Protein AF-A0A9Q1LR77-F1 (afdb_monomer)

Mean predicted aligned error: 16.18 Å

Sequence (288 aa):
MVNTTPSFGILSLSIVTLVLMLLVVSSQNLRPYHFIYHGEGTNKDNQNHVPLKEEKKEDVLGMELYPTGSSLPDCSHACGPCFPCKRVMVSFACSTESCPIVYRSPPLKDAAEIEKSLKEFVDCNASSSVNVRANRVVCVTSGGTTVPLEKQCVRYIDNFSSGHRGAASTEYFLKVGYSVVFLYRRGTCQPFCSSLPDDPLLECFSVANDIEVDALHAETGKRAITENRAAVAEGILLKLPFTTIFEYLQTLGLVLFFFLAAAVSDFYIPWESMNLHKIQSASGPLDM

InterPro domains:
  IPR035929 CoaB-like superfamily [G3DSA:3.40.50.10300] (115-288)
  IPR035929 CoaB-like superfamily [SSF102645] (132-286)
  IPR039455 EPIDERMAL PATTERNING FACTOR-like protein [PTHR33109] (15-104)

Secondary structure (DSSP, 8-state):
------THHHHHHHHHHHHHHHHHHHHTT--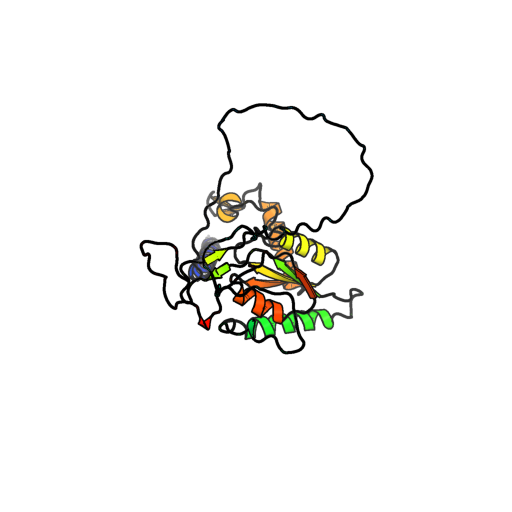--PPP--------------PPPP----------------PPP-GGG--S--TT--PEE------SS--TTTT-SPPPTTHHHHHHHHHHHHHHHHH-TTSS----EEEEEESB-EEESBSS-S-EEE----SHHHHHHHHHHHHTT-EEEEEEETTS--TT-TTS-SSHHHHSEEESSSEEE-TTTHHHHHHHHHHHHHHHHTTSEEEEEE-BHHHHHHHHTT-SSEEE-SB--SEE--GGGSBSS-PPP-SSSPP-

pLDDT: mean 71.05, std 25.51, range [24.64, 98.0]

Structure (mmCIF, N/CA/C/O backbone):
data_AF-A0A9Q1LR77-F1
#
_entry.id   AF-A0A9Q1LR77-F1
#
loop_
_atom_site.group_PDB
_atom_site.id
_atom_site.type_symbol
_atom_site.label_atom_id
_atom_site.label_alt_id
_atom_site.label_comp_id
_atom_site.label_asym_id
_atom_site.label_entity_id
_atom_site.label_seq_id
_atom_site.pdbx_PDB_ins_code
_atom_site.Cartn_x
_atom_site.Cartn_y
_atom_site.Cartn_z
_atom_site.occupancy
_atom_site.B_iso_or_equiv
_atom_site.auth_seq_id
_atom_site.auth_comp_id
_atom_site.auth_asym_id
_atom_site.auth_atom_id
_atom_site.pdbx_PDB_model_num
ATOM 1 N N . MET A 1 1 ? -12.222 43.874 40.407 1.00 36.19 1 MET A N 1
ATOM 2 C CA . MET A 1 1 ? -12.138 43.773 38.936 1.00 36.19 1 MET A CA 1
ATOM 3 C C . MET A 1 1 ? -10.866 43.014 38.601 1.00 36.19 1 MET A C 1
ATOM 5 O O . MET A 1 1 ? -9.792 43.589 38.683 1.00 36.19 1 MET A O 1
ATOM 9 N N . VAL A 1 2 ? -10.976 41.713 38.338 1.00 34.69 2 VAL A N 1
ATOM 10 C CA . VAL A 1 2 ? -9.871 40.880 37.846 1.00 34.69 2 VAL A CA 1
ATOM 11 C C . VAL A 1 2 ? -10.331 40.372 36.486 1.00 34.69 2 VAL A C 1
ATOM 13 O O . VAL A 1 2 ? -11.275 39.593 36.415 1.00 34.69 2 VAL A O 1
ATOM 16 N N . ASN A 1 3 ? -9.733 40.900 35.419 1.00 32.28 3 ASN A N 1
ATOM 17 C CA . ASN A 1 3 ? -9.977 40.452 34.052 1.00 32.28 3 ASN A CA 1
ATOM 18 C C . ASN A 1 3 ? -9.114 39.217 33.791 1.00 32.28 3 ASN A C 1
ATOM 20 O O . ASN A 1 3 ? -7.898 39.325 33.655 1.00 32.28 3 ASN A O 1
ATOM 24 N N . THR A 1 4 ? -9.747 38.054 33.706 1.00 42.94 4 THR A N 1
ATOM 25 C CA . THR A 1 4 ? -9.164 36.838 33.133 1.00 42.94 4 THR A CA 1
ATOM 26 C C . THR A 1 4 ? -9.454 36.817 31.635 1.00 42.94 4 THR A C 1
ATOM 28 O O . THR A 1 4 ? -10.603 36.651 31.227 1.00 42.94 4 THR A O 1
ATOM 31 N N . THR A 1 5 ? -8.426 37.007 30.814 1.00 43.75 5 THR A N 1
ATOM 32 C CA . THR A 1 5 ? -8.454 36.725 29.372 1.00 43.75 5 THR A CA 1
ATOM 33 C C . THR A 1 5 ? -8.249 35.220 29.138 1.00 43.75 5 THR A C 1
ATOM 35 O O . THR A 1 5 ? -7.503 34.591 29.892 1.00 43.75 5 THR A O 1
ATOM 38 N N . PRO A 1 6 ? -8.902 34.592 28.142 1.00 44.41 6 PRO A N 1
ATOM 39 C CA . PRO A 1 6 ? -8.899 33.139 28.033 1.00 44.41 6 PRO A CA 1
ATOM 40 C C . PRO A 1 6 ? -7.780 32.645 27.094 1.00 44.41 6 PRO A C 1
ATOM 42 O O . PRO A 1 6 ? -7.534 33.210 26.029 1.00 44.41 6 PRO A O 1
ATOM 45 N N . SER A 1 7 ? -7.094 31.566 27.485 1.00 46.62 7 SER A N 1
ATOM 46 C CA . SER A 1 7 ? -5.897 31.004 26.832 1.00 46.62 7 SER A CA 1
ATOM 47 C C . SER A 1 7 ? -6.166 30.221 25.531 1.00 46.62 7 SER A C 1
ATOM 49 O O . SER A 1 7 ? -5.421 29.296 25.201 1.00 46.62 7 SER A O 1
ATOM 51 N N . PHE A 1 8 ? -7.223 30.550 24.784 1.00 47.81 8 PHE A N 1
ATOM 52 C CA . PHE A 1 8 ? -7.652 29.768 23.613 1.00 47.81 8 PHE A CA 1
ATOM 53 C C . PHE A 1 8 ? -6.702 29.877 22.408 1.00 47.81 8 PHE A C 1
ATOM 55 O O . PHE A 1 8 ? -6.606 28.935 21.628 1.00 47.81 8 PHE A O 1
ATOM 62 N N . GLY A 1 9 ? -5.943 30.970 22.277 1.00 41.31 9 GLY A N 1
ATOM 63 C CA . GLY A 1 9 ? -5.084 31.205 21.106 1.00 41.31 9 GLY A CA 1
ATOM 64 C C . GLY A 1 9 ? -3.807 30.356 21.030 1.00 41.31 9 GLY A C 1
ATOM 65 O O . GLY A 1 9 ? -3.218 30.234 19.962 1.00 41.31 9 GLY A O 1
ATOM 66 N N . ILE A 1 10 ? -3.360 29.754 22.138 1.00 49.22 10 ILE A N 1
ATOM 67 C CA . ILE A 1 10 ? -2.098 28.986 22.163 1.00 49.22 10 ILE A CA 1
ATOM 68 C C . ILE A 1 10 ? -2.328 27.537 21.703 1.00 49.22 10 ILE A C 1
ATOM 70 O O . ILE A 1 10 ? -1.459 26.930 21.072 1.00 49.22 10 ILE A O 1
ATOM 74 N N . LEU A 1 11 ? -3.518 26.985 21.966 1.00 45.00 11 LEU A N 1
ATOM 75 C CA . LEU A 1 11 ? -3.847 25.601 21.628 1.00 45.00 11 LEU A CA 1
ATOM 76 C C . LEU A 1 11 ? -4.142 25.428 20.127 1.00 45.00 11 LEU A C 1
ATOM 78 O O . LEU A 1 11 ? -3.679 24.458 19.531 1.00 45.00 11 LEU A O 1
ATOM 82 N N . SER A 1 12 ? -4.828 26.388 19.494 1.00 51.72 12 SER A N 1
ATOM 83 C CA . SER A 1 12 ? -5.113 26.354 18.048 1.00 51.72 12 SER A CA 1
ATOM 84 C C . SER A 1 12 ? -3.845 26.514 17.205 1.00 51.72 12 SER A C 1
ATOM 86 O O . SER A 1 12 ? -3.622 25.749 16.266 1.00 51.72 12 SER A O 1
ATOM 88 N N . LEU A 1 13 ? -2.945 27.422 17.602 1.00 50.50 13 LEU A N 1
ATOM 89 C CA . LEU A 1 13 ? -1.659 27.629 16.931 1.00 50.50 13 LEU A CA 1
ATOM 90 C C . LEU A 1 13 ? -0.765 26.377 17.002 1.00 50.50 13 LEU A C 1
ATOM 92 O O . LEU A 1 13 ? -0.044 26.064 16.053 1.00 50.50 13 LEU A O 1
ATOM 96 N N . SER A 1 14 ? -0.858 25.620 18.100 1.00 59.22 14 SER A N 1
ATOM 97 C CA . SER A 1 14 ? -0.124 24.361 18.293 1.00 59.22 14 SER A CA 1
ATOM 98 C C . SER A 1 14 ? -0.637 23.233 17.387 1.00 59.22 14 SER A C 1
ATOM 100 O O . SER A 1 14 ? 0.147 22.417 16.913 1.00 59.22 14 SER A O 1
ATOM 102 N N . ILE A 1 15 ? -1.941 23.196 17.095 1.00 62.97 15 ILE A N 1
ATOM 103 C CA . ILE A 1 15 ? -2.534 22.194 16.194 1.00 62.97 15 ILE A CA 1
ATOM 104 C C . ILE A 1 15 ? -2.208 22.523 14.735 1.00 62.97 15 ILE A C 1
ATOM 106 O O . ILE A 1 15 ? -1.791 21.637 13.994 1.00 62.97 15 ILE A O 1
ATOM 110 N N . VAL A 1 16 ? -2.319 23.792 14.330 1.00 68.06 16 VAL A N 1
ATOM 111 C CA . VAL A 1 16 ? -1.979 24.224 12.962 1.00 68.06 16 VAL A CA 1
ATOM 112 C C . VAL A 1 16 ? -0.499 23.984 12.666 1.00 68.06 16 VAL A C 1
ATOM 114 O O . VAL A 1 16 ? -0.161 23.482 11.598 1.00 68.06 16 VAL A O 1
ATOM 117 N N . THR A 1 17 ? 0.390 24.262 13.624 1.00 64.00 17 THR A N 1
ATOM 118 C CA . THR A 1 17 ? 1.823 23.961 13.475 1.00 64.00 17 THR A CA 1
ATOM 119 C C . THR A 1 17 ? 2.104 22.460 13.448 1.00 64.00 17 THR A C 1
ATOM 121 O O . THR A 1 17 ? 2.930 22.033 12.646 1.00 64.00 17 THR A O 1
ATOM 124 N N . LEU A 1 18 ? 1.393 21.637 14.228 1.00 68.44 18 LEU A N 1
ATOM 125 C CA . LEU A 1 18 ? 1.505 20.174 14.161 1.00 68.44 18 LEU A CA 1
ATOM 126 C C . LEU A 1 18 ? 1.038 19.625 12.801 1.00 68.44 18 LEU A C 1
ATOM 128 O O . LEU A 1 18 ? 1.708 18.772 12.223 1.00 68.44 18 LEU A O 1
ATOM 132 N N . VAL A 1 19 ? -0.073 20.138 12.263 1.00 71.12 19 VAL A N 1
ATOM 133 C CA . VAL A 1 19 ? -0.595 19.764 10.938 1.00 71.12 19 VAL A CA 1
ATOM 134 C C . VAL A 1 19 ? 0.364 20.211 9.834 1.00 71.12 19 VAL A C 1
ATOM 136 O O . VAL A 1 19 ? 0.698 19.404 8.970 1.00 71.12 19 VAL A O 1
ATOM 139 N N . LEU A 1 20 ? 0.895 21.438 9.890 1.00 63.31 20 LEU A N 1
ATOM 140 C CA . LEU A 1 20 ? 1.925 21.895 8.951 1.00 63.31 20 LEU A CA 1
ATOM 141 C C . LEU A 1 20 ? 3.200 21.052 9.044 1.00 63.31 20 LEU A C 1
ATOM 143 O O . LEU A 1 20 ? 3.760 20.699 8.013 1.00 63.31 20 LEU A O 1
ATOM 147 N N . MET A 1 21 ? 3.640 20.674 10.244 1.00 58.81 21 MET A N 1
ATOM 148 C CA . MET A 1 21 ? 4.804 19.800 10.415 1.00 58.81 21 MET A CA 1
ATOM 149 C C . MET A 1 21 ? 4.546 18.392 9.860 1.00 58.81 21 MET A C 1
ATOM 151 O O . MET A 1 21 ? 5.420 17.837 9.199 1.00 58.81 21 MET A O 1
ATOM 155 N N . LEU A 1 22 ? 3.345 17.832 10.037 1.00 57.53 22 LEU A N 1
ATOM 156 C CA . LEU A 1 22 ? 2.945 16.552 9.434 1.00 57.53 22 LEU A CA 1
ATOM 157 C C . LEU A 1 22 ? 2.890 16.626 7.898 1.00 57.53 22 LEU A C 1
ATOM 159 O O . LEU A 1 22 ? 3.324 15.692 7.217 1.00 57.53 22 LEU A O 1
ATOM 163 N N . LEU A 1 23 ? 2.422 17.746 7.343 1.00 56.31 23 LEU A N 1
ATOM 164 C CA . LEU A 1 23 ? 2.434 18.008 5.901 1.00 56.31 23 LEU A CA 1
ATOM 165 C C . LEU A 1 23 ? 3.865 18.186 5.373 1.00 56.31 23 LEU A C 1
ATOM 167 O O . LEU A 1 23 ? 4.193 17.651 4.316 1.00 56.31 23 LEU A O 1
ATOM 171 N N . VAL A 1 24 ? 4.750 18.849 6.125 1.00 49.22 24 VAL A N 1
ATOM 172 C CA . VAL A 1 24 ? 6.161 19.037 5.752 1.00 49.22 24 VAL A CA 1
ATOM 173 C C . VAL A 1 24 ? 6.937 17.714 5.808 1.00 49.22 24 VAL A C 1
ATOM 175 O O . VAL A 1 24 ? 7.676 17.408 4.871 1.00 49.22 24 VAL A O 1
ATOM 178 N N . VAL A 1 25 ? 6.714 16.872 6.821 1.00 49.91 25 VAL A N 1
ATOM 179 C CA . VAL A 1 25 ? 7.304 15.518 6.904 1.00 49.91 25 VAL A CA 1
ATOM 180 C C . VAL A 1 25 ? 6.774 14.608 5.784 1.00 49.91 25 VAL A C 1
ATOM 182 O O . VAL A 1 25 ? 7.525 13.806 5.227 1.00 49.91 25 VAL A O 1
ATOM 185 N N . SER A 1 26 ? 5.518 14.792 5.363 1.00 44.94 26 SER A N 1
ATOM 186 C CA . SER A 1 26 ? 4.955 14.116 4.182 1.00 44.94 26 SER A CA 1
ATOM 187 C C . SER A 1 26 ? 5.545 14.654 2.869 1.00 44.94 26 SER A C 1
ATOM 189 O O . SER A 1 26 ? 5.772 13.890 1.932 1.00 44.94 26 SER A O 1
ATOM 191 N N . SER A 1 27 ? 5.870 15.950 2.810 1.00 42.62 27 SER A N 1
ATOM 192 C CA . SER A 1 27 ? 6.461 16.597 1.630 1.00 42.62 27 SER A CA 1
ATOM 193 C C . SER A 1 27 ? 7.937 16.251 1.397 1.00 42.62 27 SER A C 1
ATOM 195 O O . SER A 1 27 ? 8.410 16.336 0.269 1.00 42.62 27 SER A O 1
ATOM 197 N N . GLN A 1 28 ? 8.660 15.744 2.402 1.00 37.84 28 GLN A N 1
ATOM 198 C CA . GLN A 1 28 ? 9.988 15.150 2.175 1.00 37.84 28 GLN A CA 1
ATOM 199 C C . GLN A 1 28 ? 9.924 13.798 1.433 1.00 37.84 28 GLN A C 1
ATOM 201 O O . GLN A 1 28 ? 10.959 13.256 1.053 1.00 37.84 28 GLN A O 1
ATOM 206 N N . ASN A 1 29 ? 8.718 13.288 1.153 1.00 32.84 29 ASN A N 1
ATOM 207 C CA . ASN A 1 29 ? 8.461 12.120 0.308 1.00 32.84 29 ASN A CA 1
ATOM 208 C C . ASN A 1 29 ? 7.710 12.479 -0.989 1.00 32.84 29 ASN A C 1
ATOM 210 O O . ASN A 1 29 ? 6.934 11.662 -1.485 1.00 32.84 29 ASN A O 1
ATOM 214 N N . LEU A 1 30 ? 7.930 13.685 -1.537 1.00 35.34 30 LEU A N 1
ATOM 215 C CA . LEU A 1 30 ? 7.400 14.121 -2.838 1.00 35.34 30 LEU A CA 1
ATOM 216 C C . LEU A 1 30 ? 7.561 13.018 -3.903 1.00 35.34 30 LEU A C 1
ATOM 218 O O . LEU A 1 30 ? 8.638 12.810 -4.463 1.00 35.34 30 LEU A O 1
ATOM 222 N N . ARG A 1 31 ? 6.456 12.326 -4.194 1.00 34.91 31 ARG A N 1
ATOM 223 C CA . ARG A 1 31 ? 6.239 11.584 -5.436 1.00 34.91 31 ARG A CA 1
ATOM 224 C C . ARG A 1 31 ? 5.324 12.414 -6.338 1.00 34.91 31 ARG A C 1
ATOM 226 O O . ARG A 1 31 ? 4.489 13.157 -5.823 1.00 34.91 31 ARG A O 1
ATOM 233 N N . PRO A 1 32 ? 5.474 12.308 -7.667 1.00 35.28 32 PRO A N 1
ATOM 234 C CA . PRO A 1 32 ? 4.671 13.078 -8.606 1.00 35.28 32 PRO A CA 1
ATOM 235 C C . PRO A 1 32 ? 3.192 12.706 -8.473 1.00 35.28 32 PRO A C 1
ATOM 237 O O . PRO A 1 32 ? 2.851 11.524 -8.442 1.00 35.28 32 PRO A O 1
ATOM 240 N N . TYR A 1 33 ? 2.344 13.732 -8.408 1.00 28.89 33 TYR A N 1
ATOM 241 C CA . TYR A 1 33 ? 0.891 13.652 -8.532 1.00 28.89 33 TYR A CA 1
ATOM 242 C C . TYR A 1 33 ? 0.491 12.763 -9.719 1.00 28.89 33 TYR A C 1
ATOM 244 O O . TYR A 1 33 ? 1.003 12.939 -10.827 1.00 28.89 33 TYR A O 1
ATOM 252 N N . HIS A 1 34 ? -0.428 11.821 -9.492 1.00 30.44 34 HIS A N 1
ATOM 253 C CA . HIS A 1 34 ? -1.034 11.032 -10.560 1.00 30.44 34 HIS A CA 1
ATOM 254 C C . HIS A 1 34 ? -2.299 11.730 -11.066 1.00 30.44 34 HIS A C 1
ATOM 256 O O . HIS A 1 34 ? -3.126 12.198 -10.291 1.00 30.44 34 HIS A O 1
ATOM 262 N N . PHE A 1 35 ? -2.404 11.796 -12.387 1.00 32.03 35 PHE A N 1
ATOM 263 C CA . PHE A 1 35 ? -3.496 12.364 -13.169 1.00 32.03 35 PHE A CA 1
ATOM 264 C C . PHE A 1 35 ? -4.784 11.539 -12.969 1.00 32.03 35 PHE A C 1
ATOM 266 O O . PHE A 1 35 ? -4.754 10.321 -13.165 1.00 32.03 35 PHE A O 1
ATOM 273 N N . ILE A 1 36 ? -5.898 12.185 -12.608 1.00 30.66 36 ILE A N 1
ATOM 274 C CA . ILE A 1 36 ? -7.240 11.580 -12.597 1.00 30.66 36 ILE A CA 1
ATOM 275 C C . ILE A 1 36 ? -7.806 11.664 -14.019 1.00 30.66 36 ILE A C 1
ATOM 277 O O . ILE A 1 36 ? -7.884 12.743 -14.605 1.00 30.66 36 ILE A O 1
ATOM 281 N N . TYR A 1 37 ? -8.187 10.521 -14.590 1.00 26.97 37 TYR A N 1
ATOM 282 C CA . TYR A 1 37 ? -8.955 10.470 -15.834 1.00 26.97 37 TYR A CA 1
ATOM 283 C C . TYR A 1 37 ? -10.444 10.576 -15.486 1.00 26.97 37 TYR A C 1
ATOM 285 O O . TYR A 1 37 ? -11.002 9.659 -14.886 1.00 26.97 37 TYR A O 1
ATOM 293 N N . HIS A 1 38 ? -11.097 11.667 -15.891 1.00 31.92 38 HIS A N 1
ATOM 294 C CA . HIS A 1 38 ? -12.555 11.715 -15.985 1.00 31.92 38 HIS A CA 1
ATOM 295 C C . HIS A 1 38 ? -12.986 10.939 -17.233 1.00 31.92 38 HIS A C 1
ATOM 297 O O . HIS A 1 38 ? -12.739 11.361 -18.362 1.00 31.92 38 HIS A O 1
ATOM 303 N N . GLY A 1 39 ? -13.615 9.783 -17.037 1.00 26.78 39 GLY A N 1
ATOM 304 C CA . GLY A 1 39 ? -14.274 9.042 -18.106 1.00 26.78 39 GLY A CA 1
ATOM 305 C C . GLY A 1 39 ? -15.700 9.538 -18.330 1.00 26.78 39 GLY A C 1
ATOM 306 O O . GLY A 1 39 ? -16.635 8.852 -17.939 1.00 26.78 39 GLY A O 1
ATOM 307 N N . GLU A 1 40 ? -15.880 10.688 -18.983 1.00 30.78 40 GLU A N 1
ATOM 308 C CA . GLU A 1 40 ? -17.150 11.021 -19.648 1.00 30.78 40 GLU A CA 1
ATOM 309 C C . GLU A 1 40 ? -16.980 10.850 -21.160 1.00 30.78 40 GLU A C 1
ATOM 311 O O . GLU A 1 40 ? -16.586 11.754 -21.896 1.00 30.78 40 GLU A O 1
ATOM 316 N N . GLY A 1 41 ? -17.251 9.635 -21.637 1.00 28.27 41 GLY A N 1
ATOM 317 C CA . GLY A 1 41 ? -17.304 9.333 -23.061 1.00 28.27 41 GLY A CA 1
ATOM 318 C C . GLY A 1 41 ? -18.610 9.832 -23.673 1.00 28.27 41 GLY A C 1
ATOM 319 O O . GLY A 1 41 ? -19.614 9.126 -23.638 1.00 28.27 41 GLY A O 1
ATOM 320 N N . THR A 1 42 ? -18.593 11.015 -24.289 1.00 27.62 42 THR A N 1
ATOM 321 C CA . THR A 1 42 ? -19.629 11.430 -25.247 1.00 27.62 42 THR A CA 1
ATOM 322 C C . THR A 1 42 ? -19.004 11.949 -26.544 1.00 27.62 42 THR A C 1
ATOM 324 O O . THR A 1 42 ? -18.655 13.115 -26.664 1.00 27.62 42 THR A O 1
ATOM 327 N N . ASN A 1 43 ? -18.879 11.086 -27.557 1.00 26.25 43 ASN A N 1
ATOM 328 C CA . ASN A 1 43 ? -19.522 11.305 -28.860 1.00 26.25 43 ASN A CA 1
ATOM 329 C C . ASN A 1 43 ? -19.251 10.160 -29.844 1.00 26.25 43 ASN A C 1
ATOM 331 O O . ASN A 1 43 ? -18.112 9.839 -30.157 1.00 26.25 43 ASN A O 1
ATOM 335 N N . LYS A 1 44 ? -20.373 9.611 -30.317 1.00 30.28 44 LYS A N 1
ATOM 336 C CA . LYS A 1 44 ? -20.700 9.163 -31.675 1.00 30.28 44 LYS A CA 1
ATOM 337 C C . LYS A 1 44 ? -19.535 8.845 -32.614 1.00 30.28 44 LYS A C 1
ATOM 339 O O . LYS A 1 44 ? -18.916 9.757 -33.142 1.00 30.28 44 LYS A O 1
ATOM 344 N N . ASP A 1 45 ? -19.468 7.576 -33.009 1.00 27.52 45 ASP A N 1
ATOM 345 C CA . ASP A 1 45 ? -19.425 7.261 -34.432 1.00 27.52 45 ASP A CA 1
ATOM 346 C C . ASP A 1 45 ? -20.252 6.014 -34.764 1.00 27.52 45 ASP A C 1
ATOM 348 O O . ASP A 1 45 ? -20.248 5.002 -34.063 1.00 27.52 45 ASP A O 1
ATOM 352 N N . ASN A 1 46 ? -21.032 6.162 -35.832 1.00 27.41 46 ASN A N 1
ATOM 353 C CA . ASN A 1 46 ? -21.894 5.161 -36.443 1.00 27.41 46 ASN A CA 1
ATOM 354 C C . ASN A 1 46 ? -21.079 3.962 -36.935 1.00 27.41 46 ASN A C 1
ATOM 356 O O . ASN A 1 46 ? -20.164 4.163 -37.732 1.00 27.41 46 ASN A O 1
ATOM 360 N N . GLN A 1 47 ? -21.535 2.739 -36.636 1.00 30.45 47 GLN A N 1
ATOM 361 C CA . GLN A 1 47 ? -21.764 1.716 -37.667 1.00 30.45 47 GLN A CA 1
ATOM 362 C C . GLN A 1 47 ? -22.482 0.467 -37.121 1.00 30.45 47 GLN A C 1
ATOM 364 O O . GLN A 1 47 ? -21.971 -0.266 -36.287 1.00 30.45 47 GLN A O 1
ATOM 369 N N . ASN A 1 48 ? -23.670 0.245 -37.690 1.00 27.03 48 ASN A N 1
ATOM 370 C CA . ASN A 1 48 ? -24.319 -1.029 -38.013 1.00 27.03 48 ASN A CA 1
ATOM 371 C C . ASN A 1 48 ? -24.625 -2.034 -36.887 1.00 27.03 48 ASN A C 1
ATOM 373 O O . ASN A 1 48 ? -23.863 -2.940 -36.566 1.00 27.03 48 ASN A O 1
ATOM 377 N N . HIS A 1 49 ? -25.872 -1.926 -36.424 1.00 25.66 49 HIS A N 1
ATOM 378 C CA . HIS A 1 49 ? -26.664 -2.971 -35.783 1.00 25.66 49 HIS A CA 1
ATOM 379 C C . HIS A 1 49 ? -26.660 -4.304 -36.553 1.00 25.66 49 HIS A C 1
ATOM 381 O O . HIS A 1 49 ? -27.058 -4.356 -37.716 1.00 25.66 49 HIS A O 1
ATOM 387 N N . VAL A 1 50 ? -26.398 -5.396 -35.831 1.00 29.20 50 VAL A N 1
ATOM 388 C CA . VAL A 1 50 ? -27.030 -6.707 -36.054 1.00 29.20 50 VAL A CA 1
ATOM 389 C C . VAL A 1 50 ? -27.477 -7.225 -34.677 1.00 29.20 50 VAL A C 1
ATOM 391 O O . VAL A 1 50 ? -26.622 -7.404 -33.812 1.00 29.20 50 VAL A O 1
ATOM 394 N N . PRO A 1 51 ? -28.783 -7.421 -34.407 1.00 24.64 51 PRO A N 1
ATOM 395 C CA . PRO A 1 51 ? -29.245 -7.880 -33.101 1.00 24.64 51 PRO A CA 1
ATOM 396 C C . PRO A 1 51 ? -29.197 -9.411 -33.019 1.00 24.64 51 PRO A C 1
ATOM 398 O O . PRO A 1 51 ? -29.865 -10.103 -33.790 1.00 24.64 51 PRO A O 1
ATOM 401 N N . LEU A 1 52 ? -28.437 -9.947 -32.062 1.00 28.16 52 LEU A N 1
ATOM 402 C CA . LEU A 1 52 ? -28.556 -11.340 -31.631 1.00 28.16 52 LEU A CA 1
ATOM 403 C C . LEU A 1 52 ? -29.437 -11.401 -30.378 1.00 28.16 52 LEU A C 1
ATOM 405 O O . LEU A 1 52 ? -29.296 -10.605 -29.456 1.00 28.16 52 LEU A O 1
ATOM 409 N N . LYS A 1 53 ? -30.408 -12.313 -30.442 1.00 26.61 53 LYS A N 1
ATOM 410 C CA . LYS A 1 53 ? -31.570 -12.466 -29.564 1.00 26.61 53 LYS A CA 1
ATOM 411 C C . LYS A 1 53 ? -31.190 -12.706 -28.100 1.00 26.61 53 LYS A C 1
ATOM 413 O O . LYS A 1 53 ? -30.328 -13.527 -27.810 1.00 26.61 53 LYS A O 1
ATOM 418 N N . GLU A 1 54 ? -31.927 -12.054 -27.204 1.00 25.14 54 GLU A N 1
ATOM 419 C CA . GLU A 1 54 ? -32.003 -12.391 -25.784 1.00 25.14 54 GLU A CA 1
ATOM 420 C C . GLU A 1 54 ? -32.707 -13.744 -25.600 1.00 25.14 54 GLU A C 1
ATOM 422 O O . GLU A 1 54 ? -33.853 -13.917 -26.022 1.00 25.14 54 GLU A O 1
ATOM 427 N N . GLU A 1 55 ? -32.056 -14.682 -24.915 1.00 26.55 55 GLU A N 1
ATOM 428 C CA . GLU A 1 55 ? -32.735 -15.795 -24.253 1.00 26.55 55 GLU A CA 1
ATOM 429 C C . GLU A 1 55 ? -32.572 -15.645 -22.738 1.00 26.55 55 GLU A C 1
ATOM 431 O O . GLU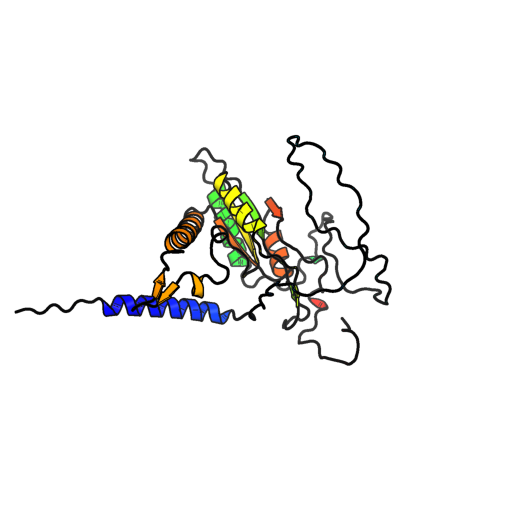 A 1 55 ? -31.466 -15.643 -22.199 1.00 26.55 55 GLU A O 1
ATOM 436 N N . LYS A 1 56 ? -33.711 -15.500 -22.054 1.00 25.19 56 LYS A N 1
ATOM 437 C CA . LYS A 1 56 ? -33.838 -15.556 -20.596 1.00 25.19 56 LYS A CA 1
ATOM 438 C C . LYS A 1 56 ? -33.491 -16.960 -20.102 1.00 25.19 56 LYS A C 1
ATOM 440 O O . LYS A 1 56 ? -34.091 -17.924 -20.579 1.00 25.19 56 LYS A O 1
ATOM 445 N N . LYS A 1 57 ? -32.662 -17.067 -19.062 1.00 26.59 57 LYS A N 1
ATOM 446 C CA . LYS A 1 57 ? -32.710 -18.208 -18.142 1.00 26.59 57 LYS A CA 1
ATOM 447 C C . LYS A 1 57 ? -32.474 -17.786 -16.699 1.00 26.59 57 LYS A C 1
ATOM 449 O O . LYS A 1 57 ? -31.722 -16.862 -16.420 1.00 26.59 57 LYS A O 1
ATOM 454 N N . GLU A 1 58 ? -33.246 -18.451 -15.854 1.00 27.03 58 GLU A N 1
ATOM 455 C CA . GLU A 1 58 ? -33.582 -18.151 -14.471 1.00 27.03 58 GLU A CA 1
ATOM 456 C C . GLU A 1 58 ? -32.420 -18.292 -13.485 1.00 27.03 58 GLU A C 1
ATOM 458 O O . GLU A 1 58 ? -31.479 -19.059 -13.677 1.00 27.03 58 GLU A O 1
ATOM 463 N 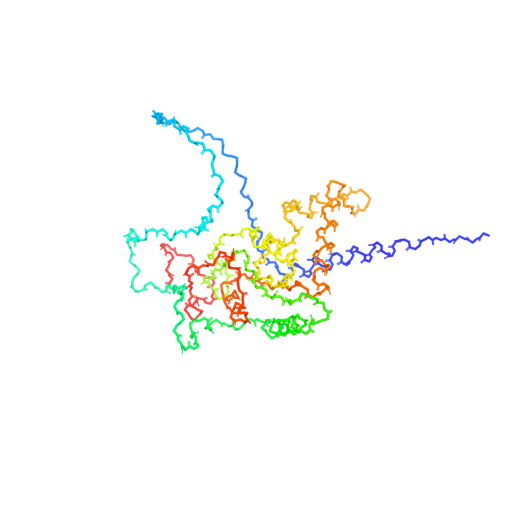N . ASP A 1 59 ? -32.579 -17.536 -12.405 1.00 28.39 59 ASP A N 1
ATOM 464 C CA . ASP A 1 59 ? -31.749 -17.410 -11.217 1.00 28.39 59 ASP A CA 1
ATOM 465 C C . ASP A 1 59 ? -31.718 -18.730 -10.416 1.00 28.39 59 ASP A C 1
ATOM 467 O O . ASP A 1 59 ? -32.758 -19.194 -9.941 1.00 28.39 59 ASP A O 1
ATOM 471 N N . VAL A 1 60 ? -30.538 -19.338 -10.238 1.00 28.23 60 VAL A N 1
ATOM 472 C CA . VAL A 1 60 ? -30.307 -20.375 -9.216 1.00 28.23 60 VAL A CA 1
ATOM 473 C C . VAL A 1 60 ? -28.962 -20.133 -8.532 1.00 28.23 60 VAL A C 1
ATOM 475 O O . VAL A 1 60 ? -27.899 -20.120 -9.144 1.00 28.23 60 VAL A O 1
ATOM 478 N N . LEU A 1 61 ? -29.078 -19.966 -7.219 1.00 37.97 61 LEU A N 1
ATOM 479 C CA . LEU A 1 61 ? -28.079 -19.762 -6.180 1.00 37.97 61 LEU A CA 1
ATOM 480 C C . LEU A 1 61 ? -26.788 -20.594 -6.358 1.00 37.97 61 LEU A C 1
ATOM 482 O O . LEU A 1 61 ? -26.757 -21.794 -6.089 1.00 37.97 61 LEU A O 1
ATOM 486 N N . GLY A 1 62 ? -25.696 -19.919 -6.709 1.00 27.61 62 GLY A N 1
ATOM 487 C CA . GLY A 1 62 ? -24.339 -20.458 -6.667 1.00 27.61 62 GLY A CA 1
ATOM 488 C C . GLY A 1 62 ? -23.328 -19.328 -6.824 1.00 27.61 62 GLY A C 1
ATOM 489 O O . GLY A 1 62 ? -23.095 -18.863 -7.933 1.00 27.61 62 GLY A O 1
ATOM 490 N N . MET A 1 63 ? -22.739 -18.850 -5.722 1.00 33.25 63 MET A N 1
ATOM 491 C CA . MET A 1 63 ? -21.564 -17.973 -5.790 1.00 33.25 63 MET A CA 1
ATOM 492 C C . MET A 1 63 ? -20.379 -18.801 -6.294 1.00 33.25 63 MET A C 1
ATOM 494 O O . MET A 1 63 ? -19.608 -19.358 -5.513 1.00 33.25 63 MET A O 1
ATOM 498 N N . GLU A 1 64 ? -20.271 -18.919 -7.612 1.00 27.11 64 GLU A N 1
ATOM 499 C CA . GLU A 1 64 ? -19.091 -19.446 -8.278 1.00 27.11 64 GLU A CA 1
ATOM 500 C C . GLU A 1 64 ? -17.966 -18.415 -8.114 1.00 27.11 64 GLU A C 1
ATOM 502 O O . GLU A 1 64 ? -18.055 -17.270 -8.562 1.00 27.11 64 GLU A O 1
ATOM 507 N N . LEU A 1 65 ? -16.921 -18.799 -7.382 1.00 31.31 65 LEU A N 1
ATOM 508 C CA . LEU A 1 65 ? -15.743 -17.975 -7.155 1.00 31.31 65 LEU A CA 1
ATOM 509 C C . LEU A 1 65 ? -14.935 -17.938 -8.461 1.00 31.31 65 LEU A C 1
ATOM 511 O O . LEU A 1 65 ? -14.033 -18.749 -8.658 1.00 31.31 65 LEU A O 1
ATOM 515 N N . TYR A 1 66 ? -15.280 -17.038 -9.383 1.00 29.83 66 TYR A N 1
ATOM 516 C CA . TYR A 1 66 ? -14.487 -16.854 -10.596 1.00 29.83 66 TYR A CA 1
ATOM 517 C C . TYR A 1 66 ? -13.077 -16.391 -10.206 1.00 29.83 66 TYR A C 1
ATOM 519 O O . TYR A 1 66 ? -12.943 -15.366 -9.527 1.00 29.83 66 TYR A O 1
ATOM 527 N N . PRO A 1 67 ? -12.006 -17.091 -10.622 1.00 35.75 67 PRO A N 1
ATOM 528 C CA . PRO A 1 67 ? -10.660 -16.562 -10.507 1.00 35.75 67 PRO A CA 1
ATOM 529 C C . PRO A 1 67 ? -10.538 -15.364 -11.455 1.00 35.75 67 PRO A C 1
ATOM 531 O O . PRO A 1 67 ? -10.180 -15.494 -12.621 1.00 35.75 67 PRO A O 1
ATOM 534 N N . THR A 1 68 ? -10.858 -14.169 -10.960 1.00 36.44 68 THR A 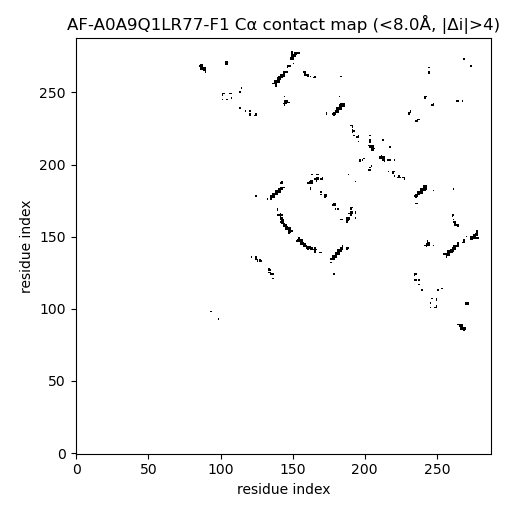N 1
ATOM 535 C CA . THR A 1 68 ? -10.589 -12.900 -11.643 1.00 36.44 68 THR A CA 1
ATOM 536 C C . THR A 1 68 ? -9.098 -12.597 -11.539 1.00 36.44 68 THR A C 1
ATOM 538 O O . THR A 1 68 ? -8.663 -11.778 -10.727 1.00 36.44 68 THR A O 1
ATOM 541 N N . GLY A 1 69 ? -8.311 -13.323 -12.324 1.00 44.59 69 GLY A N 1
ATOM 542 C CA . GLY A 1 69 ? -6.963 -12.945 -12.717 1.00 44.59 69 GLY A CA 1
ATOM 543 C C . GLY A 1 69 ? -6.997 -12.531 -14.181 1.00 44.59 69 GLY A C 1
ATOM 544 O O . GLY A 1 69 ? -7.604 -13.213 -15.007 1.00 44.59 69 GLY A O 1
ATOM 545 N N . SER A 1 70 ? -6.364 -11.411 -14.520 1.00 44.34 70 SER A N 1
ATOM 546 C CA . SER A 1 70 ? -6.042 -11.111 -15.912 1.00 44.34 70 SER A CA 1
ATOM 547 C C . SER A 1 70 ? -5.144 -12.231 -16.428 1.00 44.34 70 SER A C 1
ATOM 549 O O . SER A 1 70 ? -4.025 -12.404 -15.949 1.00 44.34 70 SER A O 1
ATOM 551 N N . SER A 1 71 ? -5.657 -13.031 -17.359 1.00 46.84 71 SER A N 1
ATOM 552 C CA . SER A 1 71 ? -4.829 -13.987 -18.089 1.00 46.84 71 SER A CA 1
ATOM 553 C C . SER A 1 71 ? -3.798 -13.197 -18.891 1.00 46.84 71 SER A C 1
ATOM 555 O O . SER A 1 71 ? -4.142 -12.161 -19.466 1.00 46.84 71 SER A O 1
ATOM 557 N N . LEU A 1 72 ? -2.545 -13.660 -18.907 1.00 44.88 72 LEU A N 1
ATOM 558 C CA . LEU A 1 72 ? -1.509 -13.074 -19.756 1.00 44.88 72 LEU A CA 1
ATOM 559 C C . LEU A 1 72 ? -2.041 -13.025 -21.200 1.00 44.88 72 LEU A C 1
ATOM 561 O O . LEU A 1 72 ? -2.526 -14.053 -21.683 1.00 44.88 72 LEU A O 1
ATOM 565 N N . PRO A 1 73 ? -2.010 -11.863 -21.880 1.00 44.66 73 PRO A N 1
ATOM 566 C CA . PRO A 1 73 ? -2.406 -11.798 -23.278 1.00 44.66 73 PRO A CA 1
ATOM 567 C C . PRO A 1 73 ? -1.523 -12.744 -24.093 1.00 44.66 73 PRO A C 1
ATOM 569 O O . PRO A 1 73 ? -0.345 -12.922 -23.785 1.00 44.66 73 PRO A O 1
ATOM 572 N N . ASP A 1 74 ? -2.098 -13.365 -25.120 1.00 43.41 74 ASP A N 1
ATOM 573 C CA . ASP A 1 74 ? -1.356 -14.259 -25.999 1.00 43.41 74 ASP A CA 1
ATOM 574 C C . ASP A 1 74 ? -0.260 -13.473 -26.741 1.00 43.41 74 ASP A C 1
ATOM 576 O O . ASP A 1 74 ? -0.510 -12.722 -27.686 1.00 43.41 74 ASP A O 1
ATOM 580 N N . CYS A 1 75 ? 0.977 -13.616 -26.263 1.00 48.12 75 CYS A N 1
ATOM 581 C CA . CYS A 1 75 ? 2.164 -12.963 -26.806 1.00 48.12 75 CYS A CA 1
ATOM 582 C C . CYS A 1 75 ? 2.680 -13.641 -28.087 1.00 48.12 75 CYS A C 1
ATOM 584 O O . CYS A 1 75 ? 3.743 -13.257 -28.578 1.00 48.12 75 CYS A O 1
ATOM 586 N N . SER A 1 76 ? 1.972 -14.633 -28.638 1.00 49.47 76 SER A N 1
ATOM 587 C CA . SER A 1 76 ? 2.349 -15.345 -29.869 1.00 49.47 76 SER A CA 1
ATOM 588 C C . SER A 1 76 ? 2.498 -14.432 -31.097 1.00 49.47 76 SER A C 1
ATOM 590 O O . SER A 1 76 ? 3.189 -14.792 -32.050 1.00 49.47 76 SER A O 1
ATOM 592 N N . HIS A 1 77 ? 1.929 -13.222 -31.052 1.00 44.09 77 HIS A N 1
ATOM 593 C CA . HIS A 1 77 ? 2.062 -12.188 -32.085 1.00 44.09 77 HIS A CA 1
ATOM 594 C C . HIS A 1 77 ? 3.059 -11.065 -31.750 1.00 44.09 77 HIS A C 1
ATOM 596 O O . HIS A 1 77 ? 3.226 -10.141 -32.549 1.00 44.09 77 HIS A O 1
ATOM 602 N N . ALA A 1 78 ? 3.757 -11.125 -30.610 1.00 44.53 78 ALA A N 1
ATOM 603 C CA . ALA A 1 78 ? 4.843 -10.198 -30.282 1.00 44.53 78 ALA A CA 1
ATOM 604 C C . ALA A 1 78 ? 6.126 -10.576 -31.053 1.00 44.53 78 ALA A C 1
ATOM 606 O O . ALA A 1 78 ? 7.147 -10.957 -30.484 1.00 44.53 78 ALA A O 1
ATOM 607 N N . CYS A 1 79 ? 6.055 -10.508 -32.382 1.00 42.34 79 CYS A N 1
ATOM 608 C CA . CYS A 1 79 ? 7.134 -10.859 -33.299 1.00 42.34 79 CYS A CA 1
ATOM 609 C C . CYS A 1 79 ? 7.949 -9.602 -33.665 1.00 42.34 79 CYS A C 1
ATOM 611 O O . CYS A 1 79 ? 7.555 -8.837 -34.543 1.00 42.34 79 CYS A O 1
ATOM 613 N N . GLY A 1 80 ? 9.093 -9.393 -33.005 1.00 43.50 80 GLY A N 1
ATOM 614 C CA . GLY A 1 80 ? 10.100 -8.360 -33.313 1.00 43.50 80 GLY A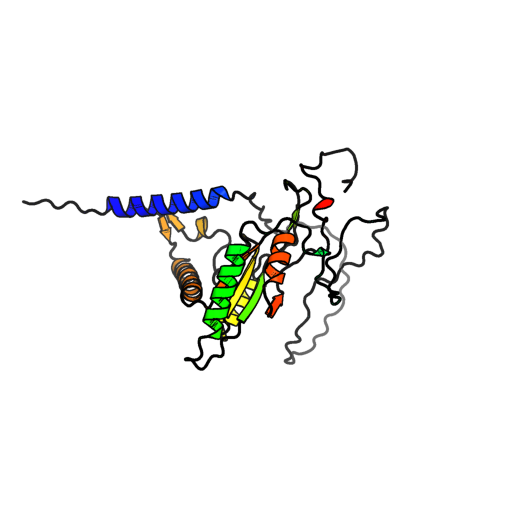 CA 1
ATOM 615 C C . GLY A 1 80 ? 11.262 -8.414 -32.305 1.00 43.50 80 GLY A C 1
ATOM 616 O O . GLY A 1 80 ? 11.029 -8.808 -31.168 1.00 43.50 80 GLY A O 1
ATOM 617 N N . PRO A 1 81 ? 12.515 -8.119 -32.694 1.00 39.91 81 PRO A N 1
ATOM 618 C CA . PRO A 1 81 ? 13.728 -8.830 -32.279 1.00 39.91 81 PRO A CA 1
ATOM 619 C C . PRO A 1 81 ? 14.127 -8.567 -30.823 1.00 39.91 81 PRO A C 1
ATOM 621 O O . PRO A 1 81 ? 14.937 -7.693 -30.539 1.00 39.91 81 PRO A O 1
ATOM 624 N N . CYS A 1 82 ? 13.630 -9.374 -29.894 1.00 41.12 82 CYS A N 1
ATOM 625 C CA . CYS A 1 82 ? 14.155 -9.398 -28.535 1.00 41.12 82 CYS A CA 1
ATOM 626 C C . CYS A 1 82 ? 14.593 -10.819 -28.191 1.00 41.12 82 CYS A C 1
ATOM 628 O O . CYS A 1 82 ? 13.908 -11.535 -27.462 1.00 41.12 82 CYS A O 1
ATOM 630 N N . PHE A 1 83 ? 15.747 -11.233 -28.721 1.00 34.50 83 PHE A N 1
ATOM 631 C CA . PHE A 1 83 ? 16.465 -12.385 -28.189 1.00 34.50 83 PHE A CA 1
ATOM 632 C C . PHE A 1 83 ? 17.942 -12.049 -27.926 1.00 34.50 83 PHE A C 1
ATOM 634 O O . PHE A 1 83 ? 18.626 -11.621 -28.854 1.00 34.50 83 PHE A O 1
ATOM 641 N N . PRO A 1 84 ? 18.440 -12.266 -26.691 1.00 47.00 84 PRO A N 1
ATOM 642 C CA . PRO A 1 84 ? 17.673 -12.602 -25.492 1.00 47.00 84 PRO A CA 1
ATOM 643 C C . PRO A 1 84 ? 17.023 -11.341 -24.900 1.00 47.00 84 PRO A C 1
ATOM 645 O O . PRO A 1 84 ? 17.695 -10.364 -24.576 1.00 47.00 84 PRO A O 1
ATOM 648 N N . CYS A 1 85 ? 15.698 -11.366 -24.748 1.00 43.66 85 CYS A N 1
ATOM 649 C CA . CYS A 1 85 ? 14.949 -10.357 -24.007 1.00 43.66 85 CYS A CA 1
ATOM 650 C C . CYS A 1 85 ? 15.487 -10.335 -22.561 1.00 43.66 85 CYS A C 1
ATOM 652 O O . CYS A 1 85 ? 15.283 -11.293 -21.823 1.00 43.66 85 CYS A O 1
ATOM 654 N N . LYS A 1 86 ? 16.190 -9.273 -22.138 1.00 50.62 86 LYS A N 1
ATOM 655 C CA . LYS A 1 86 ? 16.787 -9.156 -20.783 1.00 50.62 86 LYS A CA 1
ATOM 656 C C . LYS A 1 86 ? 15.756 -9.047 -19.643 1.00 50.62 86 LYS A C 1
ATOM 658 O O . LYS A 1 86 ? 16.113 -8.748 -18.505 1.00 50.62 86 LYS A O 1
ATOM 663 N N . ARG A 1 87 ? 14.468 -9.230 -19.937 1.00 48.78 87 ARG A N 1
ATOM 664 C CA . ARG A 1 87 ? 13.377 -9.132 -18.967 1.00 48.78 87 ARG A CA 1
ATOM 665 C C . ARG A 1 87 ? 13.275 -10.451 -18.218 1.00 48.78 87 ARG A C 1
ATOM 667 O O . ARG A 1 87 ? 13.055 -11.492 -18.833 1.00 48.78 87 ARG A O 1
ATOM 674 N N . VAL A 1 88 ? 13.432 -10.403 -16.901 1.00 50.72 88 VAL A N 1
ATOM 675 C CA . VAL A 1 88 ? 13.258 -11.586 -16.055 1.00 50.72 88 VAL A CA 1
ATOM 676 C C . VAL A 1 88 ? 11.782 -11.688 -15.693 1.00 50.72 88 VAL A C 1
ATOM 678 O O . VAL A 1 88 ? 11.196 -10.715 -15.213 1.00 50.72 88 VAL A O 1
ATOM 681 N N . MET A 1 89 ? 11.181 -12.848 -15.966 1.00 51.38 89 MET A N 1
ATOM 682 C CA . MET A 1 89 ? 9.831 -13.151 -15.499 1.00 51.38 89 MET A CA 1
ATOM 683 C C . MET A 1 89 ? 9.851 -13.471 -14.009 1.00 51.38 89 MET A C 1
ATOM 685 O O . MET A 1 89 ? 10.726 -14.197 -13.534 1.00 51.38 89 MET A O 1
ATOM 689 N N . VAL A 1 90 ? 8.847 -12.990 -13.286 1.00 49.38 90 VAL A N 1
ATOM 690 C CA . VAL A 1 90 ? 8.598 -13.401 -11.902 1.00 49.38 90 VAL A CA 1
ATOM 691 C C . VAL A 1 90 ? 7.921 -14.773 -11.935 1.00 49.38 90 VAL A C 1
ATOM 693 O O . VAL A 1 90 ? 6.704 -14.884 -12.037 1.00 49.38 90 VAL A O 1
ATOM 696 N N . SER A 1 91 ? 8.710 -15.850 -11.942 1.00 44.47 91 SER A N 1
ATOM 697 C CA . SER A 1 91 ? 8.177 -17.217 -12.013 1.00 44.47 91 SER A CA 1
ATOM 698 C C . SER A 1 91 ? 7.845 -17.795 -10.633 1.00 44.47 91 SER A C 1
ATOM 700 O O . SER A 1 91 ? 8.641 -17.678 -9.707 1.00 44.47 91 SER A O 1
ATOM 702 N N . PHE A 1 92 ? 6.735 -18.535 -10.541 1.00 39.81 92 PHE A N 1
ATOM 703 C CA . PHE A 1 92 ? 6.272 -19.276 -9.353 1.00 39.81 92 PHE A CA 1
ATOM 704 C C . PHE A 1 92 ? 7.087 -20.545 -9.008 1.00 39.81 92 PHE A C 1
ATOM 706 O O . PHE A 1 92 ? 6.737 -21.272 -8.079 1.00 39.81 92 PHE A O 1
ATOM 713 N N . ALA A 1 93 ? 8.160 -20.855 -9.740 1.00 32.31 93 ALA A N 1
ATOM 714 C CA . ALA A 1 93 ? 8.947 -22.065 -9.516 1.00 32.31 93 ALA A CA 1
ATOM 715 C C . ALA A 1 93 ? 9.955 -21.869 -8.368 1.00 32.31 93 ALA A C 1
ATOM 717 O O . ALA A 1 93 ? 11.087 -21.439 -8.580 1.00 32.31 93 ALA A O 1
ATOM 718 N N . CYS A 1 94 ? 9.547 -22.204 -7.143 1.00 34.59 94 CYS A N 1
ATOM 719 C CA . CYS A 1 94 ? 10.459 -22.350 -6.011 1.00 34.59 94 CYS A CA 1
ATOM 720 C C . CYS A 1 94 ? 11.084 -23.757 -6.047 1.00 34.59 94 CYS A C 1
ATOM 722 O O . CYS A 1 94 ? 10.502 -24.720 -5.548 1.00 34.59 94 CYS A O 1
ATOM 724 N N . SER A 1 95 ? 12.250 -23.897 -6.683 1.00 31.61 95 SER A N 1
ATOM 725 C CA . SER A 1 95 ? 13.142 -25.040 -6.456 1.00 31.61 95 SER A CA 1
ATOM 726 C C . SER A 1 95 ? 13.910 -24.828 -5.150 1.00 31.61 95 SER A C 1
ATOM 728 O O . SER A 1 95 ? 14.274 -23.702 -4.836 1.00 31.61 95 SER A O 1
ATOM 730 N N . THR A 1 96 ? 14.150 -25.909 -4.409 1.00 36.31 96 THR A N 1
ATOM 731 C CA . THR A 1 96 ? 14.687 -26.028 -3.037 1.00 36.31 96 THR A CA 1
ATOM 732 C C . THR A 1 96 ? 16.124 -25.524 -2.807 1.00 36.31 96 THR A C 1
ATOM 734 O O . THR A 1 96 ? 16.915 -26.179 -2.136 1.00 36.31 96 THR A O 1
ATOM 737 N N . GLU A 1 97 ? 16.461 -24.342 -3.306 1.00 34.84 97 GLU A N 1
ATOM 738 C CA . GLU A 1 97 ? 17.615 -23.545 -2.896 1.00 34.84 97 GLU A CA 1
ATOM 739 C C . GLU A 1 97 ? 17.139 -22.096 -2.757 1.00 34.84 97 GLU A C 1
ATOM 741 O O . GLU A 1 97 ? 16.306 -21.638 -3.538 1.00 34.84 97 GLU A O 1
ATOM 746 N N . SER A 1 98 ? 17.623 -21.377 -1.741 1.00 39.47 98 SER A N 1
ATOM 747 C CA . SER A 1 98 ? 17.329 -19.957 -1.504 1.00 39.47 98 SER A CA 1
ATOM 748 C C . SER A 1 98 ? 17.418 -19.174 -2.815 1.00 39.47 98 SER A C 1
ATOM 750 O O . SER A 1 98 ? 18.517 -18.975 -3.326 1.00 39.47 98 SER A O 1
ATOM 752 N N . CYS A 1 99 ? 16.264 -18.803 -3.379 1.00 40.84 99 CYS A N 1
ATOM 753 C CA . CYS A 1 99 ? 16.145 -18.305 -4.746 1.00 40.84 99 CYS A CA 1
ATOM 754 C C . CYS A 1 99 ? 17.046 -17.066 -4.937 1.00 40.84 99 CYS A C 1
ATOM 756 O O . CYS A 1 99 ? 16.705 -15.991 -4.441 1.00 40.84 99 CYS A O 1
ATOM 758 N N . PRO A 1 100 ? 18.190 -17.158 -5.647 1.00 44.19 100 PRO A N 1
ATOM 759 C CA . PRO A 1 100 ? 19.173 -16.066 -5.691 1.00 44.19 100 PRO A CA 1
ATOM 760 C C . PRO A 1 100 ? 18.686 -14.852 -6.495 1.00 44.19 100 PRO A C 1
ATOM 762 O O . PRO A 1 100 ? 19.287 -13.781 -6.452 1.00 44.19 100 PRO A O 1
ATOM 765 N N . ILE A 1 101 ? 17.612 -15.033 -7.267 1.00 44.69 101 ILE A N 1
ATOM 766 C CA . ILE A 1 101 ? 17.094 -14.069 -8.242 1.00 44.69 101 ILE A CA 1
ATOM 767 C C . ILE A 1 101 ? 16.342 -12.913 -7.569 1.00 44.69 101 ILE A C 1
ATOM 769 O O . ILE A 1 101 ? 16.362 -11.793 -8.081 1.00 44.69 101 ILE A O 1
ATOM 773 N N . VAL A 1 102 ? 15.739 -13.151 -6.400 1.00 50.03 102 VAL A N 1
ATOM 774 C CA . VAL A 1 102 ? 14.913 -12.160 -5.688 1.00 50.03 102 VAL A CA 1
ATOM 775 C C . VAL A 1 102 ? 15.760 -11.113 -4.941 1.00 50.03 102 VAL A C 1
ATOM 777 O O . VAL A 1 102 ? 15.291 -10.009 -4.682 1.00 50.03 102 VAL A O 1
ATOM 780 N N . TYR A 1 103 ? 17.036 -11.404 -4.659 1.00 53.16 103 TYR A N 1
ATOM 781 C CA . TYR A 1 103 ? 17.850 -10.639 -3.696 1.00 53.16 103 TYR A CA 1
ATOM 782 C C . TYR A 1 103 ? 18.978 -9.801 -4.300 1.00 53.16 103 TYR A C 1
ATOM 784 O O . TYR A 1 103 ? 19.841 -9.308 -3.580 1.00 53.16 103 TYR A O 1
ATOM 792 N N . ARG A 1 104 ? 19.008 -9.633 -5.621 1.00 68.50 104 ARG A N 1
ATOM 793 C CA . ARG A 1 104 ? 20.080 -8.882 -6.291 1.00 68.50 104 ARG A CA 1
ATOM 794 C C . ARG A 1 104 ? 19.875 -7.360 -6.314 1.00 68.50 104 ARG A C 1
ATOM 796 O O . ARG A 1 104 ? 20.756 -6.600 -6.705 1.00 68.50 104 ARG A O 1
ATOM 803 N N . SER A 1 105 ? 18.728 -6.886 -5.832 1.00 78.25 105 SER A N 1
ATOM 804 C CA . SER A 1 105 ? 18.523 -5.472 -5.510 1.00 78.25 105 SER A CA 1
ATOM 805 C C . SER A 1 105 ? 19.105 -5.118 -4.136 1.00 78.25 105 SER A C 1
ATOM 807 O O . SER A 1 105 ? 19.138 -5.980 -3.260 1.00 78.25 105 SER A O 1
ATOM 809 N N . PRO A 1 106 ? 19.489 -3.851 -3.894 1.00 83.69 106 PRO A N 1
ATOM 810 C CA . PRO A 1 106 ? 19.882 -3.381 -2.577 1.00 83.69 106 PRO A CA 1
ATOM 811 C C . PRO A 1 106 ? 18.811 -3.702 -1.532 1.00 83.69 106 PRO A C 1
ATOM 813 O O . PRO A 1 106 ? 17.617 -3.653 -1.857 1.00 83.69 106 PRO A O 1
ATOM 816 N N . PRO A 1 107 ? 19.226 -4.006 -0.292 1.00 84.75 107 PRO A N 1
ATOM 817 C CA . PRO A 1 107 ? 18.288 -4.267 0.784 1.00 84.75 107 PRO A CA 1
ATOM 818 C C . PRO A 1 107 ? 17.397 -3.048 1.033 1.00 84.75 107 PRO A C 1
ATOM 820 O O . PRO A 1 107 ? 17.812 -1.901 0.819 1.00 84.75 107 PRO A O 1
ATOM 823 N N . LEU A 1 108 ? 16.180 -3.304 1.513 1.00 85.38 108 LEU A N 1
ATOM 824 C CA . LEU A 1 108 ? 15.294 -2.270 2.043 1.00 85.38 108 LEU A CA 1
ATOM 825 C C . LEU A 1 108 ? 16.053 -1.388 3.042 1.00 85.38 108 LEU A C 1
ATOM 827 O O . LEU A 1 108 ? 16.743 -1.887 3.932 1.00 85.38 108 LEU A O 1
ATOM 831 N N . LYS A 1 109 ? 15.916 -0.064 2.910 1.00 85.38 109 LYS A N 1
ATOM 832 C CA . LYS A 1 109 ? 16.570 0.894 3.823 1.00 85.38 109 LYS A CA 1
ATOM 833 C C . LYS A 1 109 ? 16.131 0.680 5.275 1.00 85.38 109 LYS A C 1
ATOM 835 O O . LYS A 1 109 ? 16.907 0.901 6.195 1.00 85.38 109 LYS A O 1
ATOM 840 N N . ASP A 1 110 ? 14.894 0.240 5.437 1.00 87.75 110 ASP A N 1
ATOM 841 C CA . ASP A 1 110 ? 14.153 -0.022 6.662 1.00 87.75 110 ASP A CA 1
ATOM 842 C C . ASP A 1 110 ? 13.998 -1.530 6.950 1.00 87.75 110 ASP A C 1
ATOM 844 O O . ASP A 1 110 ? 13.168 -1.914 7.770 1.00 87.75 110 ASP A O 1
ATOM 848 N N . ALA A 1 111 ? 14.816 -2.401 6.333 1.00 87.81 111 ALA A N 1
ATOM 849 C CA . ALA A 1 111 ? 14.729 -3.861 6.496 1.00 87.81 111 ALA A CA 1
ATOM 850 C C . ALA A 1 111 ? 14.697 -4.303 7.969 1.00 87.81 111 ALA A C 1
ATOM 852 O O . ALA A 1 111 ? 13.797 -5.025 8.384 1.00 87.81 111 ALA A O 1
ATOM 853 N N . ALA A 1 112 ? 15.651 -3.820 8.772 1.00 89.88 112 ALA A N 1
ATOM 854 C CA . ALA A 1 112 ? 15.769 -4.196 10.180 1.00 89.88 112 ALA A CA 1
ATOM 855 C C . ALA A 1 112 ? 14.570 -3.727 11.025 1.00 89.88 112 ALA A C 1
ATOM 857 O O . ALA A 1 112 ? 14.180 -4.402 11.976 1.00 89.88 112 ALA A O 1
ATOM 858 N N . GLU A 1 113 ? 13.979 -2.578 10.685 1.00 93.25 113 GLU A N 1
ATOM 859 C CA . GLU A 1 113 ? 12.780 -2.071 11.355 1.00 93.25 113 GLU A CA 1
ATOM 860 C C . GLU A 1 113 ? 11.558 -2.915 10.986 1.00 93.25 113 GLU A C 1
ATOM 862 O O . GLU A 1 113 ? 10.823 -3.339 11.875 1.00 93.25 113 GLU A O 1
ATOM 867 N N . ILE A 1 114 ? 11.397 -3.245 9.701 1.00 91.88 114 ILE A N 1
ATOM 868 C CA . ILE A 1 114 ? 10.322 -4.115 9.211 1.00 91.88 114 ILE A CA 1
ATOM 869 C C . ILE A 1 114 ? 10.406 -5.499 9.860 1.00 91.88 114 ILE A C 1
ATOM 871 O O . ILE A 1 114 ? 9.400 -5.992 10.369 1.00 91.88 114 ILE A O 1
ATOM 875 N N . GLU A 1 115 ? 11.590 -6.117 9.883 1.00 91.38 115 GLU A N 1
ATOM 876 C CA . GLU A 1 115 ? 11.811 -7.421 10.519 1.00 91.38 115 GLU A CA 1
ATOM 877 C C . GLU A 1 115 ? 11.481 -7.383 12.012 1.00 91.38 115 GLU A C 1
ATOM 879 O O . GLU A 1 115 ? 10.795 -8.273 12.522 1.00 91.38 115 GLU A O 1
ATOM 884 N N . LYS A 1 116 ? 11.916 -6.327 12.710 1.00 94.25 116 LYS A N 1
ATOM 885 C CA . LYS A 1 116 ? 11.605 -6.125 14.125 1.00 94.25 116 LYS A CA 1
ATOM 886 C C . LYS A 1 116 ? 10.098 -5.986 14.350 1.00 94.25 116 LYS A C 1
ATOM 888 O O . LYS A 1 116 ? 9.552 -6.720 15.170 1.00 94.25 116 LYS A O 1
ATOM 893 N N . SER A 1 117 ? 9.424 -5.094 13.624 1.00 94.25 117 SER A N 1
ATOM 894 C CA . SER A 1 117 ? 7.978 -4.881 13.760 1.00 94.25 117 SER A CA 1
ATOM 895 C C . SER A 1 117 ? 7.178 -6.131 13.413 1.00 94.25 117 SER A C 1
ATOM 897 O O . SER A 1 117 ? 6.189 -6.430 14.079 1.00 94.25 117 SER A O 1
ATOM 899 N N . LEU A 1 118 ? 7.608 -6.891 12.403 1.00 93.06 118 LEU A N 1
ATOM 900 C CA . LEU A 1 118 ? 6.963 -8.144 12.035 1.00 93.06 118 LEU A CA 1
ATOM 901 C C . LEU A 1 118 ? 7.133 -9.199 13.130 1.00 93.06 118 LEU A C 1
ATOM 903 O O . LEU A 1 118 ? 6.159 -9.852 13.502 1.00 93.06 118 LEU A O 1
ATOM 907 N N . LYS A 1 119 ? 8.344 -9.335 13.678 1.00 91.50 119 LYS A N 1
ATOM 908 C CA . LYS A 1 119 ? 8.620 -10.250 14.786 1.00 91.50 119 LYS A CA 1
ATOM 909 C C . LYS A 1 119 ? 7.791 -9.892 16.019 1.00 91.50 119 LYS A C 1
ATOM 911 O O . LYS A 1 119 ? 7.122 -10.762 16.563 1.00 91.50 119 LYS A O 1
ATOM 916 N N . GLU A 1 120 ? 7.778 -8.623 16.419 1.00 92.81 120 GLU A N 1
ATOM 917 C CA . GLU A 1 120 ? 6.966 -8.138 17.543 1.00 92.81 120 GLU A CA 1
ATOM 918 C C . GLU A 1 120 ? 5.471 -8.401 17.310 1.00 92.81 120 GLU A C 1
ATOM 920 O O . GLU A 1 120 ? 4.780 -8.891 18.203 1.00 92.81 120 GLU A O 1
ATOM 925 N N . PHE A 1 121 ? 4.973 -8.152 16.097 1.00 92.56 121 PHE A N 1
ATOM 926 C CA . PHE A 1 121 ? 3.578 -8.406 15.744 1.00 92.56 121 PHE A CA 1
ATOM 927 C C . PHE A 1 121 ? 3.213 -9.893 15.820 1.00 92.56 121 PHE A C 1
ATOM 929 O O . PHE A 1 121 ? 2.166 -10.244 16.368 1.00 92.56 121 PHE A O 1
ATOM 936 N N . VAL A 1 122 ? 4.066 -10.776 15.295 1.00 89.25 122 VAL A N 1
ATOM 937 C CA . VAL A 1 122 ? 3.851 -12.229 15.347 1.00 89.25 122 VAL A CA 1
ATOM 938 C C . VAL A 1 122 ? 3.939 -12.739 16.786 1.00 89.25 122 VAL A C 1
ATOM 940 O O . VAL A 1 122 ? 3.055 -13.483 17.206 1.00 89.25 122 VAL A O 1
ATOM 943 N N . ASP A 1 123 ? 4.929 -12.299 17.565 1.00 88.62 123 ASP A N 1
ATOM 944 C CA . ASP A 1 123 ? 5.136 -12.725 18.956 1.00 88.62 123 ASP A CA 1
ATOM 945 C C . ASP A 1 123 ? 3.949 -12.322 19.859 1.00 88.62 123 ASP A C 1
ATOM 947 O O . ASP A 1 123 ? 3.444 -13.141 20.640 1.00 88.62 123 ASP A O 1
ATOM 951 N N . CYS A 1 124 ? 3.445 -11.088 19.715 1.00 86.12 124 CYS A N 1
ATOM 952 C CA . CYS A 1 124 ? 2.268 -10.589 20.441 1.00 86.12 124 CYS A CA 1
ATOM 953 C C . CYS A 1 124 ? 0.998 -11.392 20.117 1.00 86.12 124 CYS A C 1
ATOM 955 O O . CYS A 1 124 ? 0.189 -11.696 21.002 1.00 86.12 124 CYS A O 1
ATOM 957 N N . ASN A 1 125 ? 0.835 -11.774 18.850 1.00 85.94 125 ASN A N 1
ATOM 958 C CA . ASN A 1 125 ? -0.325 -12.534 18.399 1.00 85.94 125 ASN A CA 1
ATOM 959 C C . ASN A 1 125 ? -0.199 -14.041 18.682 1.00 85.94 125 ASN A C 1
ATOM 961 O O . ASN A 1 125 ? -1.212 -14.693 18.905 1.00 85.94 125 ASN A O 1
ATOM 965 N N . ALA A 1 126 ? 1.011 -14.591 18.790 1.00 78.81 126 ALA A N 1
ATOM 966 C CA . ALA A 1 126 ? 1.232 -15.978 19.203 1.00 78.81 126 ALA A CA 1
ATOM 967 C C . ALA A 1 126 ? 1.008 -16.197 20.713 1.00 78.81 126 ALA A C 1
ATOM 969 O O . ALA A 1 126 ? 0.509 -17.244 21.122 1.00 78.81 126 ALA A O 1
ATOM 970 N N . SER A 1 127 ? 1.357 -15.207 21.544 1.00 64.69 127 SER A N 1
ATOM 971 C CA . SER A 1 127 ? 1.340 -15.318 23.015 1.00 64.69 127 SER A CA 1
ATOM 972 C C . SER A 1 127 ? -0.033 -15.064 23.655 1.00 64.69 127 SER A C 1
ATOM 974 O O . SER A 1 127 ? -0.235 -15.339 24.839 1.00 64.69 127 SER A O 1
ATOM 976 N N . SER A 1 128 ? -1.000 -14.558 22.888 1.00 58.66 128 SER A N 1
ATOM 977 C CA . SER A 1 128 ? -2.346 -14.207 23.359 1.00 58.66 128 SER A CA 1
ATOM 978 C C . SER A 1 128 ? -3.252 -15.442 23.516 1.00 58.66 128 SER A C 1
ATOM 980 O O . SER A 1 128 ? -4.284 -15.569 22.872 1.00 58.66 128 SER A O 1
ATOM 982 N N . SER A 1 129 ? -2.871 -16.367 24.403 1.00 49.69 129 SER A N 1
ATOM 983 C CA . SER A 1 129 ? -3.613 -17.598 24.745 1.00 49.69 129 SER A CA 1
ATOM 984 C C . SER A 1 129 ? -4.755 -17.381 25.759 1.00 49.69 129 SER A C 1
ATOM 986 O O . SER A 1 129 ? -5.445 -18.335 26.118 1.00 49.69 129 SER A O 1
ATOM 988 N N . VAL A 1 130 ? -4.947 -16.159 26.268 1.00 49.75 130 VAL A N 1
ATOM 989 C CA . VAL A 1 130 ? -5.902 -15.869 27.362 1.00 49.75 130 VAL A CA 1
ATOM 990 C C . VAL A 1 130 ? -7.320 -15.564 26.849 1.00 49.75 130 VAL A C 1
ATOM 992 O O . VAL A 1 130 ? -8.279 -15.644 27.609 1.00 49.75 130 VAL A O 1
ATOM 995 N N . ASN A 1 131 ? -7.493 -15.316 25.548 1.00 47.03 131 ASN A N 1
ATOM 996 C CA . ASN A 1 131 ? -8.804 -15.255 24.906 1.00 47.03 131 ASN A CA 1
ATOM 997 C C . ASN A 1 131 ? -8.916 -16.385 23.878 1.00 47.03 131 ASN A C 1
ATOM 999 O O . ASN A 1 131 ? -7.973 -16.665 23.153 1.00 47.03 131 ASN A O 1
ATOM 1003 N N . VAL A 1 132 ? -10.089 -17.012 23.785 1.00 47.78 132 VAL A N 1
ATOM 1004 C CA . VAL A 1 132 ? -10.444 -18.197 22.965 1.00 47.78 132 VAL A CA 1
ATOM 1005 C C . VAL A 1 132 ? -10.214 -18.027 21.440 1.00 47.78 132 VAL A C 1
ATOM 1007 O O . VAL A 1 132 ? -10.544 -18.903 20.643 1.00 47.78 132 VAL A O 1
ATOM 1010 N N . ARG A 1 133 ? -9.614 -16.921 20.991 1.00 53.22 133 ARG A N 1
ATOM 1011 C CA . ARG A 1 133 ? -9.173 -16.724 19.610 1.00 53.22 133 ARG A CA 1
ATOM 1012 C C . ARG A 1 133 ? -7.714 -17.148 19.508 1.00 53.22 133 ARG A C 1
ATOM 1014 O O . ARG A 1 133 ? -6.821 -16.417 19.909 1.00 53.22 133 ARG A O 1
ATOM 1021 N N . ALA A 1 134 ? -7.460 -18.324 18.943 1.00 51.22 134 ALA A N 1
ATOM 1022 C CA . ALA A 1 134 ? -6.154 -18.585 18.352 1.00 51.22 134 ALA A CA 1
ATOM 1023 C C . ALA A 1 134 ? -5.933 -17.507 17.275 1.00 51.22 134 ALA A C 1
ATOM 1025 O O . ALA A 1 134 ? -6.573 -17.569 16.224 1.00 51.22 134 ALA A O 1
ATOM 1026 N N . ASN A 1 135 ? -5.132 -16.479 17.570 1.00 62.25 135 ASN A N 1
ATOM 1027 C CA . ASN A 1 135 ? -4.931 -15.325 16.694 1.00 62.25 135 ASN A CA 1
ATOM 1028 C C . ASN A 1 135 ? -4.196 -15.778 15.432 1.00 62.25 135 ASN A C 1
ATOM 1030 O O . ASN A 1 135 ? -2.974 -15.924 15.390 1.00 62.25 135 ASN A O 1
ATOM 1034 N N . ARG A 1 136 ? -4.973 -16.048 14.388 1.00 84.88 136 ARG A N 1
ATOM 1035 C CA . ARG A 1 136 ? -4.453 -16.389 13.071 1.00 84.88 136 ARG A CA 1
ATOM 1036 C C . ARG A 1 136 ? -3.920 -15.110 12.441 1.00 84.88 136 ARG A C 1
ATOM 1038 O O . ARG A 1 136 ? -4.652 -14.130 12.325 1.00 84.88 136 ARG A O 1
ATOM 1045 N N . VAL A 1 137 ? -2.656 -15.132 12.036 1.00 90.38 137 VAL A N 1
ATOM 1046 C CA . VAL A 1 137 ? -2.025 -14.025 11.317 1.00 90.38 137 VAL A CA 1
ATOM 1047 C C . VAL A 1 137 ? -2.172 -14.251 9.814 1.00 90.38 137 VAL A C 1
ATOM 1049 O O . VAL A 1 137 ? -1.909 -15.349 9.326 1.00 90.38 137 VAL A O 1
ATOM 1052 N N . VAL A 1 138 ? -2.575 -13.220 9.073 1.00 92.44 138 VAL A N 1
ATOM 1053 C CA . VAL A 1 138 ? -2.618 -13.232 7.602 1.00 92.44 138 VAL A CA 1
ATOM 1054 C C . VAL A 1 138 ? -1.926 -11.994 7.038 1.00 92.44 138 VAL A C 1
ATOM 1056 O O . VAL A 1 138 ? -2.135 -10.888 7.527 1.00 92.44 138 VAL A O 1
ATOM 1059 N N . CYS A 1 139 ? -1.110 -12.164 6.000 1.00 95.50 139 CYS A N 1
ATOM 1060 C CA . CYS A 1 139 ? -0.567 -11.060 5.219 1.00 95.50 139 CYS A CA 1
ATOM 1061 C C . CYS A 1 139 ? -1.463 -10.789 4.008 1.00 95.50 139 CYS A C 1
ATOM 1063 O O . CYS A 1 139 ? -1.570 -11.622 3.108 1.00 95.50 139 CYS A O 1
ATOM 1065 N N . VAL A 1 140 ? -2.110 -9.629 3.974 1.00 97.25 140 VAL A N 1
ATOM 1066 C CA . VAL A 1 140 ? -2.906 -9.163 2.836 1.00 97.25 140 VAL A CA 1
ATOM 1067 C C . VAL A 1 140 ? -2.049 -8.220 2.006 1.00 97.25 140 VAL A C 1
ATOM 1069 O O . VAL A 1 140 ? -1.645 -7.164 2.492 1.00 97.25 140 VAL A O 1
ATOM 1072 N N . THR A 1 141 ? -1.801 -8.567 0.743 1.00 97.62 141 THR A N 1
ATOM 1073 C CA . THR A 1 141 ? -1.078 -7.678 -0.176 1.00 97.62 141 THR A CA 1
ATOM 1074 C C . THR A 1 141 ? -2.053 -6.820 -0.978 1.00 97.62 141 THR A C 1
ATOM 1076 O O . THR A 1 141 ? -3.011 -7.368 -1.522 1.00 97.62 141 THR A O 1
ATOM 1079 N N . SER A 1 142 ? -1.810 -5.518 -1.123 1.00 98.00 142 SER A N 1
ATOM 1080 C CA . SER A 1 142 ? -2.728 -4.592 -1.798 1.00 98.00 142 SER A CA 1
ATOM 1081 C C . SER A 1 142 ? -2.022 -3.555 -2.674 1.00 98.00 142 SER A C 1
ATOM 1083 O O . SER A 1 142 ? -0.945 -3.068 -2.339 1.00 98.00 142 SER A O 1
ATOM 1085 N N . GLY A 1 143 ? -2.667 -3.161 -3.773 1.00 97.69 143 GLY A N 1
ATOM 1086 C CA . GLY A 1 143 ? -2.141 -2.168 -4.711 1.00 97.69 143 GLY A CA 1
ATOM 1087 C C . GLY A 1 143 ? -1.198 -2.750 -5.768 1.00 97.69 143 GLY A C 1
ATOM 1088 O O . GLY A 1 143 ? -1.018 -3.961 -5.862 1.00 97.69 143 GLY A O 1
ATOM 1089 N N . GLY A 1 144 ? -0.673 -1.877 -6.623 1.00 96.25 144 GLY A N 1
ATOM 1090 C CA . GLY A 1 144 ? 0.224 -2.221 -7.731 1.00 96.25 144 GLY A CA 1
ATOM 1091 C C . GLY A 1 144 ? 1.691 -2.320 -7.346 1.00 96.25 144 GLY A C 1
ATOM 1092 O O . GLY A 1 144 ? 2.068 -1.767 -6.324 1.00 96.25 144 GLY A O 1
ATOM 1093 N N . THR A 1 145 ? 2.549 -2.936 -8.156 1.00 96.69 145 THR A N 1
ATOM 1094 C CA . THR A 1 145 ? 4.008 -2.731 -8.066 1.00 96.69 145 THR A CA 1
ATOM 1095 C C . THR A 1 145 ? 4.512 -1.860 -9.209 1.00 96.69 145 THR A C 1
ATOM 1097 O O . THR A 1 145 ? 4.030 -1.962 -10.335 1.00 96.69 145 THR A O 1
ATOM 1100 N N . THR A 1 146 ? 5.542 -1.054 -8.939 1.00 96.00 146 THR A N 1
ATOM 1101 C CA . THR A 1 146 ? 6.287 -0.338 -9.982 1.00 96.00 146 THR A CA 1
ATOM 1102 C C . THR A 1 146 ? 7.612 -1.029 -10.299 1.00 96.00 146 THR A C 1
ATOM 1104 O O . THR A 1 146 ? 8.341 -1.425 -9.384 1.00 96.00 146 THR A O 1
ATOM 1107 N N . VAL A 1 147 ? 7.991 -1.074 -11.570 1.00 94.62 147 VAL A N 1
ATOM 1108 C CA . VAL A 1 147 ? 9.305 -1.533 -12.035 1.00 94.62 147 VAL A CA 1
ATOM 1109 C C . VAL A 1 147 ? 10.114 -0.314 -12.473 1.00 94.62 147 VAL A C 1
ATOM 1111 O O . VAL A 1 147 ? 9.808 0.254 -13.525 1.00 94.62 147 VAL A O 1
ATOM 1114 N N . PRO A 1 148 ? 11.121 0.126 -11.701 1.00 92.62 148 PRO A N 1
ATOM 1115 C CA . PRO A 1 148 ? 11.980 1.223 -12.129 1.00 92.62 148 PRO A CA 1
ATOM 1116 C C . PRO A 1 148 ? 12.814 0.806 -13.347 1.00 92.62 148 PRO A C 1
ATOM 1118 O O . PRO A 1 148 ? 13.267 -0.336 -13.432 1.00 92.62 148 PRO A O 1
ATOM 1121 N N . LEU A 1 149 ? 13.014 1.734 -14.285 1.00 90.06 149 LEU A N 1
ATOM 1122 C CA . LEU A 1 149 ? 13.867 1.514 -15.462 1.00 90.06 149 LEU A CA 1
ATOM 1123 C C . LEU A 1 149 ? 15.322 1.939 -15.221 1.00 90.06 149 LEU A C 1
ATOM 1125 O O . LEU A 1 149 ? 16.228 1.513 -15.938 1.00 90.06 149 LEU A O 1
ATOM 1129 N N . GLU A 1 150 ? 15.545 2.775 -14.206 1.00 91.00 150 GLU A N 1
ATOM 1130 C CA . GLU A 1 150 ? 16.842 3.320 -13.812 1.00 91.00 150 GLU A CA 1
ATOM 1131 C C . GLU A 1 150 ? 17.027 3.245 -12.285 1.00 91.00 150 GLU A C 1
ATOM 1133 O O . GLU A 1 150 ? 16.057 3.363 -11.532 1.00 91.00 150 GLU A O 1
ATOM 1138 N N . LYS A 1 151 ? 18.270 3.099 -11.800 1.00 88.62 151 LYS A N 1
ATOM 1139 C CA . LYS A 1 151 ? 18.573 3.057 -10.353 1.00 88.62 151 LYS A CA 1
ATOM 1140 C C . LYS A 1 151 ? 18.229 4.386 -9.683 1.00 88.62 151 LYS A C 1
ATOM 1142 O O . LYS A 1 151 ? 17.642 4.410 -8.604 1.00 88.62 151 LYS A O 1
ATOM 1147 N N . GLN A 1 152 ? 18.559 5.497 -10.342 1.00 89.94 152 GLN A N 1
ATOM 1148 C CA . GLN A 1 152 ? 18.000 6.816 -10.047 1.00 89.94 152 GLN A CA 1
ATOM 1149 C C . GLN A 1 152 ? 16.733 6.995 -10.881 1.00 89.94 152 GLN A C 1
ATOM 1151 O O . GLN A 1 152 ? 16.740 7.647 -11.926 1.00 89.94 152 GLN A O 1
ATOM 1156 N N . CYS A 1 153 ? 15.676 6.320 -10.431 1.00 90.38 153 CYS A N 1
ATOM 1157 C CA . CYS A 1 153 ? 14.435 6.153 -11.173 1.00 90.38 153 CYS A CA 1
ATOM 1158 C C . CYS A 1 153 ? 13.804 7.499 -11.544 1.00 90.38 153 CYS A C 1
ATOM 1160 O O . CYS A 1 153 ? 13.455 8.300 -10.672 1.00 90.38 153 CYS A O 1
ATOM 1162 N N . VAL A 1 154 ? 13.624 7.711 -12.848 1.00 91.38 154 VAL A N 1
ATOM 1163 C CA . VAL A 1 154 ? 12.798 8.797 -13.400 1.00 91.38 154 VAL A CA 1
ATOM 1164 C C . VAL A 1 154 ? 11.580 8.213 -14.105 1.00 91.38 154 VAL A C 1
ATOM 1166 O O . VAL A 1 154 ? 10.513 8.828 -14.101 1.00 91.38 154 VAL A O 1
ATOM 1169 N N . ARG A 1 155 ? 11.725 7.026 -14.703 1.00 90.44 155 ARG A N 1
ATOM 1170 C CA . ARG A 1 155 ? 10.653 6.314 -15.395 1.00 90.44 155 ARG A CA 1
ATOM 1171 C C . ARG A 1 155 ? 10.460 4.931 -14.785 1.00 90.44 155 ARG A C 1
ATOM 1173 O O . ARG A 1 155 ? 11.413 4.267 -14.382 1.00 90.44 155 ARG A O 1
ATOM 1180 N N . TYR A 1 156 ? 9.213 4.483 -14.758 1.00 93.62 156 TYR A N 1
ATOM 1181 C CA . TYR A 1 156 ? 8.844 3.168 -14.257 1.00 93.62 156 TYR A CA 1
ATOM 1182 C C . TYR A 1 156 ? 7.661 2.604 -15.041 1.00 93.62 156 TYR A C 1
ATOM 1184 O O . TYR A 1 156 ? 6.877 3.351 -15.626 1.00 93.62 156 TYR A O 1
ATOM 1192 N N . ILE A 1 157 ? 7.545 1.280 -15.043 1.00 94.00 157 ILE A N 1
ATOM 1193 C CA . ILE A 1 157 ? 6.328 0.570 -15.448 1.00 94.00 157 ILE A CA 1
ATOM 1194 C C . ILE A 1 157 ? 5.471 0.419 -14.194 1.00 94.00 157 ILE A C 1
ATOM 1196 O O . ILE A 1 157 ? 6.008 0.096 -13.138 1.00 94.00 157 ILE A O 1
ATOM 1200 N N . ASP A 1 158 ? 4.169 0.664 -14.288 1.00 95.31 158 ASP A N 1
ATOM 1201 C CA . ASP A 1 158 ? 3.244 0.549 -13.159 1.00 95.31 158 ASP A CA 1
ATOM 1202 C C . ASP A 1 158 ? 2.166 -0.493 -13.460 1.00 95.31 158 ASP A C 1
ATOM 1204 O O . ASP A 1 158 ? 1.511 -0.435 -14.504 1.00 95.31 158 ASP A O 1
ATOM 1208 N N . ASN A 1 159 ? 1.975 -1.437 -12.542 1.00 94.62 159 ASN A N 1
ATOM 1209 C CA . ASN A 1 159 ? 0.843 -2.349 -12.576 1.00 94.62 159 ASN A CA 1
ATOM 1210 C C . ASN A 1 159 ? -0.317 -1.713 -11.815 1.00 94.62 159 ASN A C 1
ATOM 1212 O O . ASN A 1 159 ? -0.324 -1.665 -10.591 1.00 94.62 159 ASN A O 1
ATOM 1216 N N . PHE A 1 160 ? -1.325 -1.234 -12.536 1.00 93.94 160 PHE A N 1
ATOM 1217 C CA . PHE A 1 160 ? -2.417 -0.494 -11.921 1.00 93.94 160 PHE A CA 1
ATOM 1218 C C . PHE A 1 160 ? -3.238 -1.342 -10.935 1.00 93.94 160 PHE A C 1
ATOM 1220 O O . PHE A 1 160 ? -3.761 -2.404 -11.269 1.00 93.94 160 PHE A O 1
ATOM 1227 N N . SER A 1 161 ? -3.410 -0.821 -9.719 1.00 95.69 161 SER A N 1
ATOM 1228 C CA . SER A 1 161 ? -4.400 -1.295 -8.754 1.00 95.69 161 SER A CA 1
ATOM 1229 C C . SER A 1 161 ? -4.677 -0.208 -7.720 1.00 95.69 161 SER A C 1
ATOM 1231 O O . SER A 1 161 ? -3.764 0.290 -7.060 1.00 95.69 161 SER A O 1
ATOM 1233 N N . SER A 1 162 ? -5.955 0.134 -7.552 1.00 94.69 162 SER A N 1
ATOM 1234 C CA . SER A 1 162 ? -6.421 1.127 -6.574 1.00 94.69 162 SER A CA 1
ATOM 1235 C C . SER A 1 162 ? -6.376 0.621 -5.127 1.00 94.69 162 SER A C 1
ATOM 1237 O O . SER A 1 162 ? -6.515 1.407 -4.194 1.00 94.69 162 SER A O 1
ATOM 1239 N N . GLY A 1 163 ? -6.167 -0.684 -4.915 1.00 96.19 163 GLY A N 1
ATOM 1240 C CA . GLY A 1 163 ? -6.024 -1.290 -3.587 1.00 96.19 163 GLY A CA 1
ATOM 1241 C C . GLY A 1 163 ? -7.332 -1.573 -2.835 1.00 96.19 163 GLY A C 1
ATOM 1242 O O . GLY A 1 163 ? -7.285 -2.118 -1.733 1.00 96.19 163 GLY A O 1
ATOM 1243 N N . HIS A 1 164 ? -8.500 -1.282 -3.419 1.00 95.19 164 HIS A N 1
ATOM 1244 C CA . HIS A 1 164 ? -9.802 -1.485 -2.764 1.00 95.19 164 HIS A CA 1
ATOM 1245 C C . HIS A 1 164 ? -10.031 -2.933 -2.318 1.00 95.19 164 HIS A C 1
ATOM 1247 O O . HIS A 1 164 ? -10.462 -3.178 -1.194 1.00 95.19 164 HIS A O 1
ATOM 1253 N N . ARG A 1 165 ? -9.677 -3.912 -3.164 1.00 96.00 165 ARG A N 1
ATOM 1254 C CA . ARG A 1 165 ? -9.827 -5.340 -2.837 1.00 96.00 165 ARG A CA 1
ATOM 1255 C C . ARG A 1 165 ? -9.029 -5.736 -1.597 1.00 96.00 165 ARG A C 1
ATOM 1257 O O . ARG A 1 165 ? -9.561 -6.422 -0.731 1.00 96.00 165 ARG A O 1
ATOM 1264 N N . GLY A 1 166 ? -7.770 -5.309 -1.502 1.00 97.12 166 GLY A N 1
ATOM 1265 C CA . GLY A 1 166 ? -6.930 -5.622 -0.347 1.00 97.12 166 GLY A CA 1
ATOM 1266 C C . GLY A 1 166 ? -7.372 -4.879 0.916 1.00 97.12 166 GLY A C 1
ATOM 1267 O O . GLY A 1 166 ? -7.374 -5.471 1.993 1.00 97.12 166 GLY A O 1
ATOM 1268 N N . ALA A 1 167 ? -7.808 -3.621 0.791 1.00 97.19 167 ALA A N 1
ATOM 1269 C CA . ALA A 1 167 ? -8.361 -2.853 1.907 1.00 97.19 167 ALA A CA 1
ATOM 1270 C C . ALA A 1 167 ? -9.628 -3.517 2.480 1.00 97.19 167 ALA A C 1
ATOM 1272 O O . ALA A 1 167 ? -9.660 -3.857 3.661 1.00 97.19 167 ALA A O 1
ATOM 1273 N N . ALA A 1 168 ? -10.609 -3.825 1.626 1.00 96.88 168 ALA A N 1
ATOM 1274 C CA . ALA A 1 168 ? -11.844 -4.499 2.030 1.00 96.88 168 ALA A CA 1
ATOM 1275 C C . ALA A 1 168 ? -11.587 -5.904 2.604 1.00 96.88 168 ALA A C 1
ATOM 1277 O O . ALA A 1 168 ? -12.190 -6.297 3.602 1.00 96.88 168 ALA A O 1
ATOM 1278 N N . SER A 1 169 ? -10.649 -6.657 2.016 1.00 97.19 169 SER A N 1
ATOM 1279 C CA . SER A 1 169 ? -10.271 -7.980 2.538 1.00 97.19 169 SER A CA 1
ATOM 1280 C C . SER A 1 169 ? -9.644 -7.879 3.929 1.00 97.19 169 SER A C 1
ATOM 1282 O O . SER A 1 169 ? -9.902 -8.724 4.779 1.00 97.19 169 SER A O 1
ATOM 1284 N N . THR A 1 170 ? -8.859 -6.830 4.190 1.00 97.62 170 THR A N 1
ATOM 1285 C CA . THR A 1 170 ? -8.272 -6.577 5.514 1.00 97.62 170 THR A CA 1
ATOM 1286 C C . THR A 1 170 ? -9.351 -6.329 6.561 1.00 97.62 170 THR A C 1
ATOM 1288 O O . THR A 1 170 ? -9.323 -6.958 7.616 1.00 97.62 170 THR A O 1
ATOM 1291 N N . GLU A 1 171 ? -10.337 -5.482 6.259 1.00 97.12 171 GLU A N 1
ATOM 1292 C CA . GLU A 1 171 ? -11.482 -5.241 7.150 1.00 97.12 171 GLU A CA 1
ATOM 1293 C C . GLU A 1 171 ? -12.263 -6.532 7.427 1.00 97.12 171 GLU A C 1
ATOM 1295 O O . GLU A 1 171 ? -12.621 -6.817 8.572 1.00 97.12 171 GLU A O 1
ATOM 1300 N N . TYR A 1 172 ? -12.472 -7.354 6.395 1.00 96.38 172 TYR A N 1
ATOM 1301 C CA . TYR A 1 172 ? -13.123 -8.651 6.545 1.00 96.38 172 TYR A CA 1
ATOM 1302 C C . TYR A 1 172 ? -12.338 -9.585 7.478 1.00 96.38 172 TYR A C 1
ATOM 1304 O O . TYR A 1 172 ? -12.926 -10.147 8.402 1.00 96.38 172 TYR A O 1
ATOM 1312 N N . PHE A 1 173 ? -11.021 -9.723 7.283 1.00 95.25 173 PHE A N 1
ATOM 1313 C CA . PHE A 1 173 ? -10.167 -10.565 8.128 1.00 95.25 173 PHE A CA 1
ATOM 1314 C C . PHE A 1 173 ? -10.152 -10.102 9.589 1.00 95.25 173 PHE A C 1
ATOM 1316 O O . PHE A 1 173 ? -10.324 -10.930 10.487 1.00 95.25 173 PHE A O 1
ATOM 1323 N N . LEU A 1 174 ? -10.035 -8.794 9.830 1.00 94.44 174 LEU A N 1
ATOM 1324 C CA . LEU A 1 174 ? -10.120 -8.223 11.178 1.00 94.44 174 LEU A CA 1
ATOM 1325 C C . LEU A 1 174 ? -11.476 -8.547 11.827 1.00 94.44 174 LEU A C 1
ATOM 1327 O O . LEU A 1 174 ? -11.530 -8.999 12.971 1.00 94.44 174 LEU A O 1
ATOM 1331 N N . LYS A 1 175 ? -12.576 -8.414 11.073 1.00 93.56 175 LYS A N 1
ATOM 1332 C CA . LYS A 1 175 ? -13.934 -8.722 11.550 1.00 93.56 175 LYS A CA 1
ATOM 1333 C C . LYS A 1 175 ? -14.116 -10.190 11.945 1.00 93.56 175 LYS A C 1
ATOM 1335 O O . LYS A 1 175 ? -14.827 -10.470 12.909 1.00 93.56 175 LYS A O 1
ATOM 1340 N N . VAL A 1 176 ? -13.487 -11.125 11.230 1.00 92.75 176 VAL A N 1
ATOM 1341 C CA . VAL A 1 176 ? -13.534 -12.563 11.567 1.00 92.75 176 VAL A CA 1
ATOM 1342 C C . VAL A 1 176 ? -12.470 -12.984 12.594 1.00 92.75 176 VAL A C 1
ATOM 1344 O O . VAL A 1 176 ? -12.338 -14.172 12.886 1.00 92.75 176 VAL A O 1
ATOM 1347 N N . GLY A 1 177 ? -11.746 -12.026 13.185 1.00 91.25 177 GLY A N 1
ATOM 1348 C CA . GLY A 1 177 ? -10.838 -12.248 14.313 1.00 91.25 177 GLY A CA 1
ATOM 1349 C C . GLY A 1 177 ? -9.407 -12.637 13.935 1.00 91.25 177 GLY A C 1
ATOM 1350 O O . GLY A 1 177 ? -8.719 -13.232 14.763 1.00 91.25 177 GLY A O 1
ATOM 1351 N N . TYR A 1 178 ? -8.965 -12.341 12.711 1.00 93.06 178 TYR A N 1
ATOM 1352 C CA . TYR A 1 178 ? -7.560 -12.471 12.318 1.00 93.06 178 TYR A CA 1
ATOM 1353 C C . TYR A 1 178 ? -6.780 -11.211 12.686 1.00 93.06 178 TYR A C 1
ATOM 1355 O O . TYR A 1 178 ? -7.316 -10.105 12.639 1.00 93.06 178 TYR A O 1
ATOM 1363 N N . SER A 1 179 ? -5.489 -11.386 12.943 1.00 94.25 179 SER A N 1
ATOM 1364 C CA . SER A 1 179 ? -4.527 -10.286 12.965 1.00 94.25 179 SER A CA 1
ATOM 1365 C C . SER A 1 179 ? -3.923 -10.144 11.568 1.00 94.25 179 SER A C 1
ATOM 1367 O O . SER A 1 179 ? -3.521 -11.133 10.950 1.00 94.25 179 SER A O 1
ATOM 1369 N N . VAL A 1 180 ? -3.884 -8.929 11.031 1.00 95.81 180 VAL A N 1
ATOM 1370 C CA . VAL A 1 180 ? -3.552 -8.685 9.625 1.00 95.81 180 VAL A CA 1
ATOM 1371 C C . VAL A 1 180 ? -2.253 -7.900 9.488 1.00 95.81 180 VAL A C 1
ATOM 1373 O O . VAL A 1 180 ? -2.115 -6.802 10.023 1.00 95.81 180 VAL A O 1
ATOM 1376 N N . VAL A 1 181 ? -1.323 -8.433 8.697 1.00 97.00 181 VAL A N 1
ATOM 1377 C CA . VAL A 1 181 ? -0.223 -7.664 8.108 1.00 97.00 181 VAL A CA 1
ATOM 1378 C C . VAL A 1 181 ? -0.713 -7.128 6.766 1.00 97.00 181 VAL A C 1
ATOM 1380 O O . VAL A 1 181 ? -0.912 -7.879 5.817 1.00 97.00 181 VAL A O 1
ATOM 1383 N N . PHE A 1 182 ? -0.953 -5.829 6.675 1.00 97.69 182 PHE A N 1
ATOM 1384 C CA . PHE A 1 182 ? -1.375 -5.161 5.453 1.00 97.69 182 PHE A CA 1
ATOM 1385 C C . PHE A 1 182 ? -0.144 -4.657 4.694 1.00 97.69 182 PHE A C 1
ATOM 1387 O O . PHE A 1 182 ? 0.399 -3.602 5.028 1.00 97.69 182 PHE A O 1
ATOM 1394 N N . LEU A 1 183 ? 0.305 -5.419 3.692 1.00 97.56 183 LEU A N 1
ATOM 1395 C CA . LEU A 1 183 ? 1.402 -5.058 2.791 1.00 97.56 183 LEU A CA 1
ATOM 1396 C C . LEU A 1 183 ? 0.838 -4.276 1.596 1.00 97.56 183 LEU A C 1
ATOM 1398 O O . LEU A 1 183 ? 0.143 -4.859 0.768 1.00 97.56 183 LEU A O 1
ATOM 1402 N N . TYR A 1 184 ? 1.091 -2.973 1.474 1.00 97.75 184 TYR A N 1
ATOM 1403 C CA . TYR A 1 184 ? 0.333 -2.121 0.541 1.00 97.75 184 TYR A CA 1
ATOM 1404 C C . TYR A 1 184 ? 1.172 -1.127 -0.264 1.00 97.75 184 TYR A C 1
ATOM 1406 O O . TYR A 1 184 ? 2.162 -0.592 0.235 1.00 97.75 184 TYR A O 1
ATOM 1414 N N . ARG A 1 185 ? 0.740 -0.803 -1.493 1.00 97.62 185 ARG A N 1
ATOM 1415 C CA . ARG A 1 185 ? 1.346 0.291 -2.269 1.00 97.62 185 ARG A CA 1
ATOM 1416 C C . ARG A 1 185 ? 1.003 1.646 -1.657 1.00 97.62 185 ARG A C 1
ATOM 1418 O O . ARG A 1 185 ? -0.156 1.974 -1.420 1.00 97.62 185 ARG A O 1
ATOM 1425 N N . ARG A 1 186 ? 2.018 2.482 -1.440 1.00 94.75 186 ARG A N 1
ATOM 1426 C CA . ARG A 1 186 ? 1.817 3.866 -0.977 1.00 94.75 186 ARG A CA 1
ATOM 1427 C C . ARG A 1 186 ? 0.835 4.609 -1.887 1.00 94.75 186 ARG A C 1
ATOM 1429 O O . ARG A 1 186 ? 0.922 4.510 -3.108 1.00 94.75 186 ARG A O 1
ATOM 1436 N N . GLY A 1 187 ? -0.077 5.360 -1.276 1.00 92.31 187 GLY A N 1
ATOM 1437 C CA . GLY A 1 187 ? -1.090 6.135 -1.994 1.00 92.31 187 GLY A CA 1
ATOM 1438 C C . GLY A 1 187 ? -2.273 5.324 -2.534 1.00 92.31 187 GLY A C 1
ATOM 1439 O O . GLY A 1 187 ? -3.104 5.898 -3.222 1.00 92.31 187 GLY A O 1
ATOM 1440 N N . THR A 1 188 ? -2.381 4.019 -2.253 1.00 94.38 188 THR A N 1
ATOM 1441 C CA . THR A 1 188 ? -3.595 3.246 -2.579 1.00 94.38 188 THR A CA 1
ATOM 1442 C C . THR A 1 188 ? -4.586 3.223 -1.420 1.00 94.38 188 THR A C 1
ATOM 1444 O O . THR A 1 188 ? -4.225 3.531 -0.278 1.00 94.38 188 THR A O 1
ATOM 1447 N N . CYS A 1 189 ? -5.813 2.779 -1.706 1.00 94.88 189 CYS A N 1
ATOM 1448 C CA . CYS A 1 189 ? -6.885 2.617 -0.727 1.00 94.88 189 CYS A CA 1
ATOM 1449 C C . CYS A 1 189 ? -6.393 1.898 0.543 1.00 94.88 189 CYS A C 1
ATOM 1451 O O . CYS A 1 189 ? -5.652 0.909 0.479 1.00 94.88 189 CYS A O 1
ATOM 1453 N N . GLN A 1 190 ? -6.794 2.432 1.695 1.00 95.81 190 GLN A N 1
ATOM 1454 C CA . GLN A 1 190 ? -6.462 1.921 3.022 1.00 95.81 190 GLN A CA 1
ATOM 1455 C C . GLN A 1 190 ? -7.697 1.253 3.650 1.00 95.81 190 GLN A C 1
ATOM 1457 O O . GLN A 1 190 ? -8.816 1.677 3.356 1.00 95.81 190 GLN A O 1
ATOM 1462 N N . PRO A 1 191 ? -7.526 0.257 4.541 1.00 97.00 191 PRO A N 1
ATOM 1463 C CA . PRO A 1 191 ? -8.632 -0.288 5.323 1.00 97.00 191 PRO A CA 1
ATOM 1464 C C . PRO A 1 191 ? -9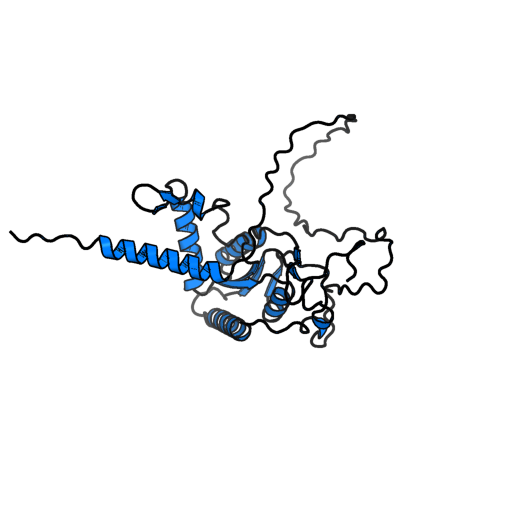.348 0.833 6.082 1.00 97.00 191 PRO A C 1
ATOM 1466 O O . PRO A 1 191 ? -8.684 1.725 6.621 1.00 97.00 191 PRO A O 1
ATOM 1469 N N . PHE A 1 192 ? -10.676 0.761 6.127 1.00 95.88 192 PHE A N 1
ATOM 1470 C CA . PHE A 1 192 ? -11.619 1.720 6.713 1.00 95.88 192 PHE A CA 1
ATOM 1471 C C . PHE A 1 192 ? -11.789 3.037 5.935 1.00 95.88 192 PHE A C 1
ATOM 1473 O O . PHE A 1 192 ? -12.678 3.823 6.252 1.00 95.88 192 PHE A O 1
ATOM 1480 N N . CYS A 1 193 ? -10.987 3.279 4.892 1.00 93.25 193 CYS A N 1
ATOM 1481 C CA . CYS A 1 193 ? -11.043 4.499 4.079 1.00 93.25 193 CYS A CA 1
ATOM 1482 C C . CYS A 1 193 ? -11.882 4.353 2.798 1.00 93.25 193 CYS A C 1
ATOM 1484 O O . CYS A 1 193 ? -11.962 5.303 2.032 1.00 93.25 193 CYS A O 1
ATOM 1486 N N . SER A 1 194 ? -12.500 3.196 2.543 1.00 86.75 194 SER A N 1
ATOM 1487 C CA . SER A 1 194 ? -13.233 2.908 1.295 1.00 86.75 194 SER A CA 1
ATOM 1488 C C . SER A 1 194 ? -14.474 3.778 1.068 1.00 86.75 194 SER A C 1
ATOM 1490 O O . SER A 1 194 ? -14.921 3.923 -0.063 1.00 86.75 194 SER A O 1
ATOM 1492 N N . SER A 1 195 ? -15.032 4.347 2.137 1.00 87.12 195 SER A N 1
ATOM 1493 C CA . SER A 1 195 ? -16.177 5.261 2.092 1.00 87.12 195 SER A CA 1
ATOM 1494 C C . SER A 1 195 ? -15.786 6.741 2.132 1.00 87.12 195 SER A C 1
ATOM 1496 O O . SER A 1 195 ? -16.672 7.588 2.216 1.00 87.12 195 SER A O 1
ATOM 1498 N N . LEU A 1 196 ? -14.489 7.058 2.175 1.00 89.00 196 LEU A N 1
ATOM 1499 C CA . LEU A 1 196 ? -14.022 8.439 2.062 1.00 89.00 196 LEU A CA 1
ATOM 1500 C C . LEU A 1 196 ? -14.033 8.871 0.589 1.00 89.00 196 LEU A C 1
ATOM 1502 O O . LEU A 1 196 ? -13.886 8.013 -0.281 1.00 89.00 196 LEU A O 1
ATOM 1506 N N . PRO A 1 197 ? -14.202 10.174 0.317 1.00 88.44 197 PRO A N 1
ATOM 1507 C CA . PRO A 1 197 ? -14.098 10.701 -1.039 1.00 88.44 197 PRO A CA 1
ATOM 1508 C C . PRO A 1 197 ? -12.678 10.550 -1.609 1.00 88.44 197 PRO A C 1
ATOM 1510 O O . PRO A 1 197 ? -11.737 10.228 -0.877 1.00 88.44 197 PRO A O 1
ATOM 1513 N N . ASP A 1 198 ? -12.529 10.802 -2.910 1.00 86.44 198 ASP A N 1
ATOM 1514 C CA . ASP A 1 198 ? -11.251 10.663 -3.620 1.00 86.44 198 ASP A CA 1
ATOM 1515 C C . ASP A 1 198 ? -10.207 11.687 -3.141 1.00 86.44 198 ASP A C 1
ATOM 1517 O O . ASP A 1 198 ? -9.030 11.333 -3.004 1.00 86.44 198 ASP A O 1
ATOM 1521 N N . ASP A 1 199 ? -10.635 12.903 -2.772 1.00 88.38 199 ASP A N 1
ATOM 1522 C CA . ASP A 1 199 ? -9.776 13.946 -2.201 1.00 88.38 199 ASP A CA 1
ATOM 1523 C C . ASP A 1 199 ? -10.177 14.311 -0.750 1.00 88.38 199 ASP A C 1
ATOM 1525 O O . ASP A 1 199 ? -10.660 15.419 -0.485 1.00 88.38 199 ASP A O 1
ATOM 1529 N N . PRO A 1 200 ? -9.923 13.446 0.262 1.00 88.12 200 PRO A N 1
ATOM 1530 C CA . PRO A 1 200 ? -10.404 13.656 1.632 1.00 88.12 200 PRO A CA 1
ATOM 1531 C C . PRO A 1 200 ? -9.968 14.974 2.270 1.00 88.12 200 PRO A C 1
ATOM 1533 O O . PRO A 1 200 ? -10.682 15.516 3.105 1.00 88.12 200 PRO A O 1
ATOM 1536 N N . LEU A 1 201 ? -8.793 15.502 1.916 1.00 88.06 201 LEU A N 1
ATOM 1537 C CA . LEU A 1 201 ? -8.316 16.765 2.483 1.00 88.06 201 LEU A CA 1
ATOM 1538 C C . LEU A 1 201 ? -9.138 17.967 1.995 1.00 88.06 201 LEU A C 1
ATOM 1540 O O . LEU A 1 201 ? -9.313 18.918 2.750 1.00 88.06 201 LEU A O 1
ATOM 1544 N N . LEU A 1 202 ? -9.610 17.930 0.749 1.00 88.75 202 LEU A N 1
ATOM 1545 C CA . LEU A 1 202 ? -10.367 19.026 0.143 1.00 88.75 202 LEU A CA 1
ATOM 1546 C C . LEU A 1 202 ? -11.875 18.855 0.346 1.00 88.75 202 LEU A C 1
ATOM 1548 O O . LEU A 1 202 ? -12.585 19.849 0.443 1.00 88.75 202 LEU A O 1
ATOM 1552 N N . GLU A 1 203 ? -12.352 17.613 0.430 1.00 88.31 203 GLU A N 1
ATOM 1553 C CA . GLU A 1 203 ? -13.783 17.299 0.494 1.00 88.31 203 GLU A CA 1
ATOM 1554 C C . GLU A 1 203 ? -14.299 17.037 1.916 1.00 88.31 203 GLU A C 1
ATOM 1556 O O . GLU A 1 203 ? -15.468 17.290 2.210 1.00 88.31 203 GLU A O 1
ATOM 1561 N N . CYS A 1 204 ? -13.456 16.546 2.834 1.00 88.69 204 CYS A N 1
ATOM 1562 C CA . CYS A 1 204 ? -13.876 16.312 4.221 1.00 88.69 204 CYS A CA 1
ATOM 1563 C C . CYS A 1 204 ? -13.688 17.533 5.124 1.00 88.69 204 CYS A C 1
ATOM 1565 O O . CYS A 1 204 ? -14.076 17.463 6.288 1.00 88.69 204 CYS A O 1
ATOM 1567 N N . PHE A 1 205 ? -13.084 18.622 4.643 1.00 90.75 205 PHE A N 1
ATOM 1568 C CA . PHE A 1 205 ? -12.809 19.808 5.449 1.00 90.75 205 PHE A CA 1
ATOM 1569 C C . PHE A 1 205 ? -13.391 21.063 4.807 1.00 90.75 205 PHE A C 1
ATOM 1571 O O . PHE A 1 205 ? -13.253 21.288 3.609 1.00 90.75 205 PHE A O 1
ATOM 1578 N N . SER A 1 206 ? -14.002 21.905 5.633 1.00 87.75 206 SER A N 1
ATOM 1579 C CA . SER A 1 206 ? -14.518 23.215 5.253 1.00 87.75 206 SER A CA 1
ATOM 1580 C C . SER A 1 206 ? -13.808 24.308 6.050 1.00 87.75 206 SER A C 1
ATOM 1582 O O . SER A 1 206 ? -13.238 24.064 7.117 1.00 87.75 206 SER A O 1
ATOM 1584 N N . VAL A 1 207 ? -13.804 25.524 5.507 1.00 89.75 207 VAL A N 1
ATOM 1585 C CA . VAL A 1 207 ? -13.229 26.694 6.175 1.00 89.75 207 VAL A CA 1
ATOM 1586 C C . VAL A 1 207 ? -14.366 27.636 6.539 1.00 89.75 207 VAL A C 1
ATOM 1588 O O . VAL A 1 207 ? -14.972 28.243 5.656 1.00 89.75 207 VAL A O 1
ATOM 1591 N N . ALA A 1 208 ? -14.644 27.748 7.837 1.00 81.56 208 ALA A N 1
ATOM 1592 C CA . ALA A 1 208 ? -15.495 28.798 8.388 1.00 81.56 208 ALA A CA 1
ATOM 1593 C C . ALA A 1 208 ? -14.603 29.906 8.973 1.00 81.56 208 ALA A C 1
ATOM 1595 O O . ALA A 1 208 ? -14.146 30.778 8.239 1.00 81.56 208 ALA A O 1
ATOM 1596 N N . ASN A 1 209 ? -14.301 29.835 10.273 1.00 85.31 209 ASN A N 1
ATOM 1597 C CA . ASN A 1 209 ? -13.270 30.661 10.919 1.00 85.31 209 ASN A CA 1
ATOM 1598 C C . ASN A 1 209 ? -11.960 29.883 11.132 1.00 85.31 209 ASN A C 1
ATOM 1600 O O . ASN A 1 209 ? -10.883 30.463 11.042 1.00 85.31 209 ASN A O 1
ATOM 1604 N N . ASP A 1 210 ? -12.074 28.575 11.369 1.00 88.44 210 ASP A N 1
ATOM 1605 C CA . ASP A 1 210 ? -10.987 27.602 11.443 1.00 88.44 210 ASP A CA 1
ATOM 1606 C C . ASP A 1 210 ? -11.281 26.439 10.471 1.00 88.44 210 ASP A C 1
ATOM 1608 O O . ASP A 1 210 ? -12.343 26.392 9.840 1.00 88.44 210 ASP A O 1
ATOM 1612 N N . ILE A 1 211 ? -10.329 25.510 10.324 1.00 88.94 211 ILE A N 1
ATOM 1613 C CA . ILE A 1 211 ? -10.534 24.272 9.559 1.00 88.94 211 ILE A CA 1
ATOM 1614 C C . ILE A 1 211 ? -11.450 23.352 10.368 1.00 88.94 211 ILE A C 1
ATOM 1616 O O . ILE A 1 211 ? -11.071 22.870 11.438 1.00 88.94 211 ILE A O 1
ATOM 1620 N N . GLU A 1 212 ? -12.631 23.081 9.828 1.00 89.06 212 GLU A N 1
ATOM 1621 C CA . GLU A 1 212 ? -13.641 22.213 10.428 1.00 89.06 212 GLU A CA 1
ATOM 1622 C C . GLU A 1 212 ? -13.915 21.014 9.520 1.00 89.06 212 GLU A C 1
ATOM 1624 O O . GLU A 1 212 ? -13.740 21.080 8.306 1.00 89.06 212 GLU A O 1
ATOM 1629 N N . VAL A 1 213 ? -14.335 19.892 10.102 1.00 88.75 213 VAL A N 1
ATOM 1630 C CA . VAL A 1 213 ? -14.730 18.714 9.319 1.00 88.75 213 VAL A CA 1
ATOM 1631 C C . VAL A 1 213 ? -16.130 18.950 8.760 1.00 88.75 213 VAL A C 1
ATOM 1633 O O . VAL A 1 213 ? -17.034 19.319 9.508 1.00 88.75 213 VAL A O 1
ATOM 1636 N N . ASP A 1 214 ? -16.314 18.722 7.462 1.00 88.31 214 ASP A N 1
ATOM 1637 C CA . ASP A 1 214 ? -17.614 18.838 6.810 1.00 88.31 214 ASP A CA 1
ATOM 1638 C C . ASP A 1 214 ? -18.624 17.857 7.433 1.00 88.31 214 ASP A C 1
ATOM 1640 O O . ASP A 1 214 ? -18.327 16.675 7.643 1.00 88.31 214 ASP A O 1
ATOM 1644 N N . ALA A 1 215 ? -19.831 18.344 7.732 1.00 87.81 215 ALA A N 1
ATOM 1645 C CA . ALA A 1 215 ? -20.867 17.567 8.407 1.00 87.81 215 ALA A CA 1
ATOM 1646 C C . ALA A 1 215 ? -21.282 16.305 7.628 1.00 87.81 215 ALA A C 1
ATOM 1648 O O . ALA A 1 215 ? -21.656 15.309 8.251 1.00 87.81 215 ALA A O 1
ATOM 1649 N N . LEU A 1 216 ? -21.184 16.318 6.293 1.00 88.69 216 LEU A N 1
ATOM 1650 C CA . LEU A 1 216 ? -21.485 15.170 5.434 1.00 88.69 216 LEU A CA 1
ATOM 1651 C C . LEU A 1 216 ? -20.497 14.017 5.654 1.00 88.69 216 LEU A C 1
ATOM 1653 O O . LEU A 1 216 ? -20.877 12.846 5.602 1.00 88.69 216 LEU A O 1
ATOM 1657 N N . HIS A 1 217 ? -19.235 14.347 5.930 1.00 88.88 217 HIS A N 1
ATOM 1658 C CA . HIS A 1 217 ? -18.139 13.385 6.036 1.00 88.88 217 HIS A CA 1
ATOM 1659 C C . HIS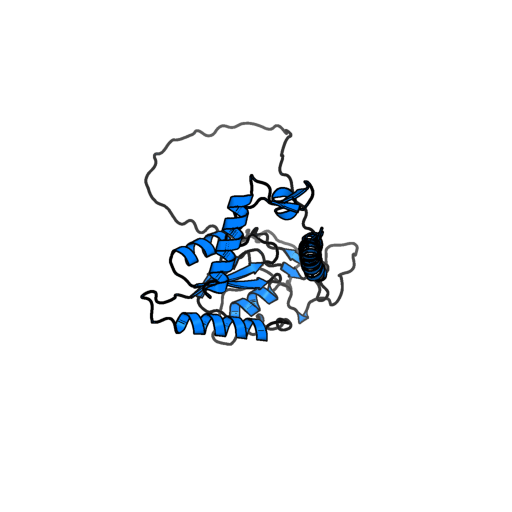 A 1 217 ? -17.688 13.130 7.479 1.00 88.88 217 HIS A C 1
ATOM 1661 O O . HIS A 1 217 ? -16.913 12.200 7.713 1.00 88.88 217 HIS A O 1
ATOM 1667 N N . ALA A 1 218 ? -18.185 13.899 8.452 1.00 88.75 218 ALA A N 1
ATOM 1668 C CA . ALA A 1 218 ? -17.756 13.845 9.848 1.00 88.75 218 ALA A CA 1
ATOM 1669 C C . ALA A 1 218 ? -17.849 12.442 10.461 1.00 88.75 218 ALA A C 1
ATOM 1671 O O . ALA A 1 218 ? -16.864 11.941 11.007 1.00 88.75 218 ALA A O 1
ATOM 1672 N N . GLU A 1 219 ? -18.998 11.774 10.333 1.00 90.44 219 GLU A N 1
ATOM 1673 C CA . GLU A 1 219 ? -19.190 10.435 10.902 1.00 90.44 219 GLU A CA 1
ATOM 1674 C C . GLU A 1 219 ? -18.342 9.378 10.187 1.00 90.44 219 GLU A C 1
ATOM 1676 O O . GLU A 1 219 ? -17.704 8.544 10.832 1.00 90.44 219 GLU A O 1
ATOM 1681 N N . THR A 1 220 ? -18.261 9.446 8.857 1.00 89.88 220 THR A N 1
ATOM 1682 C CA . THR A 1 220 ? -17.461 8.514 8.055 1.00 89.88 220 THR A CA 1
ATOM 1683 C C . THR A 1 220 ? -15.967 8.659 8.346 1.00 89.88 220 THR A C 1
ATOM 1685 O O . THR A 1 220 ? -15.285 7.659 8.577 1.00 89.88 220 THR A O 1
ATOM 1688 N N . GLY A 1 221 ? -15.462 9.894 8.400 1.00 89.62 221 GLY A N 1
ATOM 1689 C CA . GLY A 1 221 ? -14.074 10.202 8.739 1.00 89.62 221 GLY A CA 1
ATOM 1690 C C . GLY A 1 221 ? -13.725 9.804 10.167 1.00 89.62 221 GLY A C 1
ATOM 1691 O O . GLY A 1 221 ? -12.702 9.156 10.397 1.00 89.62 221 GLY A O 1
ATOM 1692 N N . LYS A 1 222 ? -14.603 10.111 11.127 1.00 91.44 222 LYS A N 1
ATOM 1693 C CA . LYS A 1 222 ? -14.433 9.705 12.525 1.00 91.44 222 LYS A CA 1
ATOM 1694 C C . LYS A 1 222 ? -14.362 8.188 12.656 1.00 91.44 222 LYS A C 1
ATOM 1696 O O . LYS A 1 222 ? -13.422 7.690 13.272 1.00 91.44 222 LYS A O 1
ATOM 1701 N N . ARG A 1 223 ? -15.294 7.455 12.039 1.00 92.75 223 ARG A N 1
ATOM 1702 C CA . ARG A 1 223 ? -15.295 5.986 12.040 1.00 92.75 223 ARG A CA 1
ATOM 1703 C C . ARG A 1 223 ? -13.998 5.427 11.456 1.00 92.75 223 ARG A C 1
ATOM 1705 O O . ARG A 1 223 ? -13.331 4.647 12.129 1.00 92.75 223 ARG A O 1
ATOM 1712 N N . ALA A 1 224 ? -13.607 5.884 10.265 1.00 92.75 224 ALA A N 1
ATOM 1713 C CA . ALA A 1 224 ? -12.397 5.423 9.586 1.00 92.75 224 ALA A CA 1
ATOM 1714 C C . ALA A 1 224 ? -11.137 5.608 10.449 1.00 92.75 224 ALA A C 1
ATOM 1716 O O . ALA A 1 224 ? -10.329 4.691 10.599 1.00 92.75 224 ALA A O 1
ATOM 1717 N N . ILE A 1 225 ? -10.986 6.788 11.060 1.00 93.00 225 ILE A N 1
ATOM 1718 C CA . ILE A 1 225 ? -9.841 7.110 11.919 1.00 93.00 225 ILE A CA 1
ATOM 1719 C C . ILE A 1 225 ? -9.866 6.274 13.201 1.00 93.00 225 ILE A C 1
ATOM 1721 O O . ILE A 1 225 ? -8.827 5.740 13.597 1.00 93.00 225 ILE A O 1
ATOM 1725 N N . THR A 1 226 ? -11.020 6.173 13.863 1.00 95.06 226 THR A N 1
ATOM 1726 C CA . THR A 1 226 ? -11.149 5.445 15.129 1.00 95.06 226 THR A CA 1
ATOM 1727 C C . THR A 1 226 ? -10.888 3.955 14.936 1.00 95.06 226 THR A C 1
ATOM 1729 O O . THR A 1 226 ? -10.061 3.405 15.659 1.00 95.06 226 THR A O 1
ATOM 1732 N N . GLU A 1 227 ? -11.518 3.315 13.950 1.00 95.56 227 GLU A N 1
ATOM 1733 C CA . GLU A 1 227 ? -11.355 1.878 13.687 1.00 95.56 227 GLU A CA 1
ATOM 1734 C C . GLU A 1 227 ? -9.925 1.538 13.248 1.00 95.56 227 GLU A C 1
ATOM 1736 O O . GLU A 1 227 ? -9.325 0.598 13.776 1.00 95.56 227 GLU A O 1
ATOM 1741 N N . ASN A 1 228 ? -9.322 2.346 12.364 1.00 95.19 228 ASN A N 1
ATOM 1742 C CA . ASN A 1 228 ? -7.938 2.128 11.944 1.00 95.19 228 ASN A CA 1
ATOM 1743 C C . ASN A 1 228 ? -6.959 2.231 13.123 1.00 95.19 228 ASN A C 1
ATOM 1745 O O . ASN A 1 228 ? -6.103 1.362 13.297 1.00 95.19 228 ASN A O 1
ATOM 1749 N N . ARG A 1 229 ? -7.094 3.274 13.953 1.00 95.25 229 ARG A N 1
ATOM 1750 C CA . ARG A 1 229 ? -6.220 3.481 15.117 1.00 95.25 229 ARG A CA 1
ATOM 1751 C C . ARG A 1 229 ? -6.425 2.421 16.189 1.00 95.25 229 ARG A C 1
ATOM 1753 O O . ARG A 1 229 ? -5.433 1.981 16.762 1.00 95.25 229 ARG A O 1
ATOM 1760 N N . ALA A 1 230 ? -7.667 2.009 16.443 1.00 96.31 230 ALA A N 1
ATOM 1761 C CA . ALA A 1 230 ? -7.967 0.940 17.390 1.00 96.31 230 ALA A CA 1
ATOM 1762 C C . ALA A 1 230 ? -7.297 -0.371 16.958 1.00 96.31 230 ALA A C 1
ATOM 1764 O O . ALA A 1 230 ? -6.553 -0.950 17.741 1.00 96.31 230 ALA A O 1
ATOM 1765 N N . ALA A 1 231 ? -7.437 -0.767 15.689 1.00 95.75 231 ALA A N 1
ATOM 1766 C CA . ALA A 1 231 ? -6.830 -1.997 15.179 1.00 95.75 231 ALA A CA 1
ATOM 1767 C C . ALA A 1 231 ? -5.290 -2.003 15.282 1.00 95.75 231 ALA A C 1
ATOM 1769 O O . ALA A 1 231 ? -4.682 -3.032 15.581 1.00 95.75 231 ALA A O 1
ATOM 1770 N N . VAL A 1 232 ? -4.644 -0.853 15.060 1.00 95.50 232 VAL A N 1
ATOM 1771 C CA . VAL A 1 232 ? -3.188 -0.717 15.234 1.00 95.50 232 VAL A CA 1
ATOM 1772 C C . VAL A 1 232 ? -2.805 -0.756 16.717 1.00 95.50 232 VAL A C 1
ATOM 1774 O O . VAL A 1 232 ? -1.876 -1.470 17.086 1.00 95.50 232 VAL A O 1
ATOM 1777 N N . ALA A 1 233 ? -3.519 -0.024 17.578 1.00 94.38 233 ALA A N 1
ATOM 1778 C CA . ALA A 1 233 ? -3.230 0.049 19.012 1.00 94.38 233 ALA A CA 1
ATOM 1779 C C . ALA A 1 233 ? -3.455 -1.288 19.737 1.00 94.38 233 ALA A C 1
ATOM 1781 O O . ALA A 1 233 ? -2.710 -1.626 20.654 1.00 94.38 233 ALA A O 1
ATOM 1782 N N . GLU A 1 234 ? -4.447 -2.064 19.304 1.00 93.44 234 GLU A N 1
ATOM 1783 C CA . GLU A 1 234 ? -4.723 -3.417 19.797 1.00 93.44 234 GLU A CA 1
ATOM 1784 C C . GLU A 1 234 ? -3.700 -4.455 19.302 1.00 93.44 234 GLU A C 1
ATOM 1786 O O . GLU A 1 234 ? -3.726 -5.601 19.746 1.00 93.44 234 GLU A O 1
ATOM 1791 N N . GLY A 1 235 ? -2.795 -4.084 18.389 1.00 93.81 235 GLY A N 1
ATOM 1792 C CA . GLY A 1 235 ? -1.786 -4.995 17.847 1.00 93.81 235 GLY A CA 1
ATOM 1793 C C . GLY A 1 235 ? -2.352 -6.044 16.886 1.00 93.81 235 GLY A C 1
ATOM 1794 O O . GLY A 1 235 ? -1.715 -7.075 16.662 1.00 93.81 235 GLY A O 1
ATOM 1795 N N . ILE A 1 236 ? -3.533 -5.792 16.307 1.00 94.88 236 ILE A N 1
ATOM 1796 C CA . ILE A 1 236 ? -4.191 -6.688 15.341 1.00 94.88 236 ILE A CA 1
ATOM 1797 C C . ILE A 1 236 ? -4.018 -6.231 13.887 1.00 94.88 236 ILE A C 1
ATOM 1799 O O . ILE A 1 236 ? -4.316 -6.998 12.977 1.00 94.88 236 ILE A O 1
ATOM 1803 N N . LEU A 1 237 ? -3.505 -5.021 13.640 1.00 96.81 237 LEU A N 1
ATOM 1804 C CA . LEU A 1 237 ? -3.193 -4.510 12.302 1.00 96.81 237 LEU A CA 1
ATOM 1805 C C . LEU A 1 237 ? -1.766 -3.944 12.237 1.00 96.81 237 LEU A C 1
ATOM 1807 O O . LEU A 1 237 ? -1.475 -2.915 12.843 1.00 96.81 237 LEU A O 1
ATOM 1811 N N . LEU A 1 238 ? -0.902 -4.568 11.434 1.00 96.75 238 LEU A N 1
ATOM 1812 C CA . LEU A 1 238 ? 0.422 -4.050 11.072 1.00 96.75 238 LEU A CA 1
ATOM 1813 C C . LEU A 1 238 ? 0.396 -3.563 9.623 1.00 96.75 238 LEU A C 1
ATOM 1815 O O . LEU A 1 238 ? -0.006 -4.303 8.733 1.00 96.75 238 LEU A O 1
ATOM 1819 N N . LYS A 1 239 ? 0.845 -2.336 9.358 1.00 97.12 239 LYS A N 1
ATOM 1820 C CA . LYS A 1 239 ? 0.849 -1.752 8.008 1.00 97.12 239 LYS A CA 1
ATOM 1821 C C . LYS A 1 239 ? 2.275 -1.669 7.475 1.00 97.12 239 LYS A C 1
ATOM 1823 O O . LYS A 1 239 ? 3.067 -0.889 7.993 1.00 97.12 239 LYS A O 1
ATOM 1828 N N . LEU A 1 240 ? 2.571 -2.407 6.409 1.00 96.19 240 LEU A N 1
ATOM 1829 C CA . LEU A 1 240 ? 3.875 -2.416 5.749 1.00 96.19 240 LEU A CA 1
ATOM 1830 C C . LEU A 1 240 ? 3.743 -1.827 4.340 1.00 96.19 240 LEU A C 1
ATOM 1832 O O . LEU A 1 240 ? 3.074 -2.401 3.486 1.00 96.19 240 LEU A O 1
ATOM 1836 N N . PRO A 1 241 ? 4.308 -0.650 4.075 1.00 96.56 241 PRO A N 1
ATOM 1837 C CA . PRO A 1 241 ? 4.199 -0.039 2.763 1.00 96.56 241 PRO A CA 1
ATOM 1838 C C . PRO A 1 241 ? 5.299 -0.498 1.796 1.00 96.56 241 PRO A C 1
ATOM 1840 O O . PRO A 1 241 ? 6.458 -0.619 2.173 1.00 96.56 241 PRO A O 1
ATOM 1843 N N . PHE A 1 242 ? 4.958 -0.614 0.516 1.00 95.88 242 PHE A N 1
ATOM 1844 C CA . PHE A 1 242 ? 5.902 -0.800 -0.584 1.00 95.88 242 PHE A CA 1
ATOM 1845 C C . PHE A 1 242 ? 5.567 0.140 -1.747 1.00 95.88 242 PHE A C 1
ATOM 1847 O O . PHE A 1 242 ? 4.580 0.886 -1.745 1.00 95.88 242 PHE A O 1
ATOM 1854 N N . THR A 1 243 ? 6.404 0.152 -2.770 1.00 94.88 243 THR A N 1
ATOM 1855 C CA . THR A 1 243 ? 6.068 0.725 -4.070 1.00 94.88 243 THR A CA 1
ATOM 1856 C C . THR A 1 243 ? 6.703 -0.047 -5.212 1.00 94.88 243 THR A C 1
ATOM 1858 O O . THR A 1 243 ? 6.015 -0.365 -6.181 1.00 94.88 243 THR A O 1
ATOM 1861 N N . THR A 1 244 ? 7.994 -0.359 -5.119 1.00 94.44 244 THR A N 1
ATOM 1862 C CA . THR A 1 244 ? 8.667 -1.108 -6.183 1.00 94.44 244 THR A CA 1
ATOM 1863 C C . THR A 1 244 ? 8.430 -2.605 -6.049 1.00 94.44 244 THR A C 1
ATOM 1865 O O . THR A 1 244 ? 8.155 -3.109 -4.960 1.00 94.44 244 THR A O 1
ATOM 1868 N N . ILE A 1 245 ? 8.588 -3.334 -7.153 1.00 93.38 245 ILE A N 1
ATOM 1869 C CA . ILE A 1 245 ? 8.583 -4.797 -7.114 1.00 93.38 245 ILE A CA 1
ATOM 1870 C C . ILE A 1 245 ? 9.683 -5.361 -6.199 1.00 93.38 245 ILE A C 1
ATOM 1872 O O . ILE A 1 245 ? 9.465 -6.362 -5.528 1.00 93.38 245 ILE A O 1
ATOM 1876 N N . PHE A 1 246 ? 10.838 -4.695 -6.110 1.00 91.75 246 PHE A N 1
ATOM 1877 C CA . PHE A 1 246 ? 11.930 -5.116 -5.230 1.00 91.75 246 PHE A CA 1
ATOM 1878 C C . PHE A 1 246 ? 11.545 -5.006 -3.759 1.00 91.75 246 PHE A C 1
ATOM 1880 O O . PHE A 1 246 ? 11.769 -5.941 -2.998 1.00 91.75 246 PHE A O 1
ATOM 1887 N N . GLU A 1 247 ? 10.928 -3.885 -3.373 1.00 93.12 247 GLU A N 1
ATOM 1888 C CA . GLU A 1 247 ? 10.425 -3.693 -2.012 1.00 93.12 247 GLU A CA 1
ATOM 1889 C C . GLU A 1 247 ? 9.355 -4.739 -1.687 1.00 93.12 247 GLU A C 1
ATOM 1891 O O . GLU A 1 247 ? 9.440 -5.407 -0.661 1.00 93.12 247 GLU A O 1
ATOM 1896 N N . TYR A 1 248 ? 8.403 -4.940 -2.605 1.00 93.81 248 TYR A N 1
ATOM 1897 C CA . TYR A 1 248 ? 7.355 -5.945 -2.466 1.00 93.81 248 TYR A CA 1
ATOM 1898 C C . TYR A 1 248 ? 7.928 -7.344 -2.226 1.00 93.81 248 TYR A C 1
ATOM 1900 O O . TYR A 1 248 ? 7.580 -7.968 -1.230 1.00 93.81 248 TYR A O 1
ATOM 1908 N N . LEU A 1 249 ? 8.820 -7.830 -3.097 1.00 90.75 249 LEU A N 1
ATOM 1909 C CA . LEU A 1 249 ? 9.362 -9.188 -3.003 1.00 90.75 249 LEU A CA 1
ATOM 1910 C C . LEU A 1 249 ? 10.246 -9.385 -1.764 1.00 90.75 249 LEU A C 1
ATOM 1912 O O . LEU A 1 249 ? 10.156 -10.431 -1.121 1.00 90.75 249 LEU A O 1
ATOM 1916 N N . GLN A 1 250 ? 11.063 -8.388 -1.401 1.00 89.44 250 GLN A N 1
ATOM 1917 C CA . GLN A 1 250 ? 11.882 -8.450 -0.187 1.00 89.44 250 GLN A CA 1
ATOM 1918 C C . GLN A 1 250 ? 11.010 -8.528 1.069 1.00 89.44 250 GLN A C 1
ATOM 1920 O O . GLN A 1 250 ? 11.257 -9.378 1.920 1.00 89.44 250 GLN A O 1
ATOM 1925 N N . THR A 1 251 ? 9.961 -7.704 1.174 1.00 89.75 251 THR A N 1
ATOM 1926 C CA . THR A 1 251 ? 9.036 -7.765 2.317 1.00 89.75 251 THR A CA 1
ATOM 1927 C C . THR A 1 251 ? 8.186 -9.037 2.303 1.00 89.75 251 THR A C 1
ATOM 1929 O O . THR A 1 251 ? 7.943 -9.621 3.357 1.00 89.75 251 THR A O 1
ATOM 1932 N N . LEU A 1 252 ? 7.759 -9.506 1.125 1.00 87.56 252 LEU A N 1
ATOM 1933 C CA . LEU A 1 252 ? 6.985 -10.740 0.974 1.00 87.56 252 LEU A CA 1
ATOM 1934 C C . LEU A 1 252 ? 7.774 -11.967 1.452 1.00 87.56 252 LEU A C 1
ATOM 1936 O O . LEU A 1 252 ? 7.194 -12.868 2.042 1.00 87.56 252 LEU A O 1
ATOM 1940 N N . GLY A 1 253 ? 9.095 -11.991 1.258 1.00 83.44 253 GLY A N 1
ATOM 1941 C CA . GLY A 1 253 ? 9.954 -13.080 1.733 1.00 83.44 253 GLY A CA 1
ATOM 1942 C C . GLY A 1 253 ? 10.037 -13.221 3.260 1.00 83.44 253 GLY A C 1
ATOM 1943 O O . GLY A 1 253 ? 10.518 -14.244 3.739 1.00 83.44 253 GLY A O 1
ATOM 1944 N N . LEU A 1 254 ? 9.573 -12.226 4.026 1.00 82.19 254 LEU A N 1
ATOM 1945 C CA . LEU A 1 254 ? 9.624 -12.224 5.494 1.00 82.19 254 LEU A CA 1
ATOM 1946 C C . LEU A 1 254 ? 8.366 -12.820 6.151 1.00 82.19 254 LEU A C 1
ATOM 1948 O O . LEU A 1 254 ? 8.367 -13.101 7.348 1.00 82.19 254 LEU A O 1
ATOM 1952 N N . VAL A 1 255 ? 7.281 -13.001 5.396 1.00 78.50 255 VAL A N 1
ATOM 1953 C CA . VAL A 1 255 ? 5.961 -13.432 5.894 1.00 78.50 255 VAL A CA 1
ATOM 1954 C C . VAL A 1 255 ? 5.598 -14.831 5.372 1.00 78.50 255 VAL A C 1
ATOM 1956 O O . VAL A 1 255 ? 6.122 -15.272 4.357 1.00 78.50 255 VAL A O 1
ATOM 1959 N N . LEU A 1 256 ? 4.722 -15.565 6.075 1.00 68.62 256 LEU A N 1
ATOM 1960 C CA . LEU A 1 256 ? 4.451 -16.992 5.789 1.00 68.62 256 LEU A CA 1
ATOM 1961 C C . LEU A 1 256 ? 3.026 -17.305 5.286 1.00 68.62 256 LEU A C 1
ATOM 1963 O O . LEU A 1 256 ? 2.843 -18.293 4.580 1.00 68.62 256 LEU A O 1
ATOM 1967 N N . PHE A 1 257 ? 2.013 -16.493 5.620 1.00 79.56 257 PHE A N 1
ATOM 1968 C CA . PHE A 1 257 ? 0.609 -16.726 5.237 1.00 79.56 257 PHE A CA 1
ATOM 1969 C C . PHE A 1 257 ? 0.053 -15.558 4.435 1.00 79.56 257 PHE A C 1
ATOM 1971 O O . PHE A 1 257 ? 0.122 -14.422 4.896 1.00 79.56 257 PHE A O 1
ATOM 1978 N N . PHE A 1 258 ? -0.544 -15.836 3.272 1.00 84.88 258 PHE A N 1
ATOM 1979 C CA . PHE A 1 258 ? -0.835 -14.805 2.278 1.0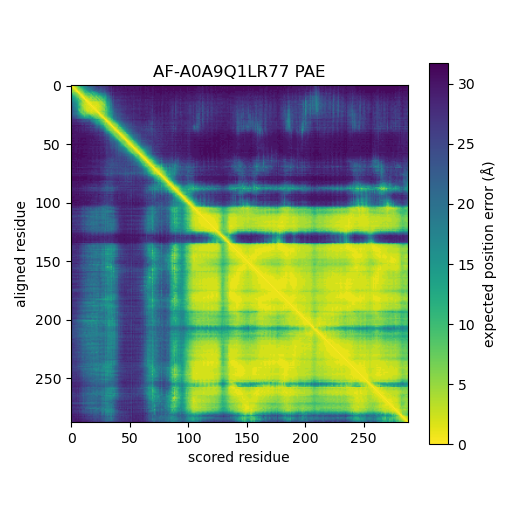0 84.88 258 PHE A CA 1
ATOM 1980 C C . PHE A 1 258 ? -2.267 -14.804 1.760 1.00 84.88 258 PHE A C 1
ATOM 1982 O O . PHE A 1 258 ? -2.833 -15.840 1.416 1.00 84.88 258 PHE A O 1
ATOM 1989 N N . PHE A 1 259 ? -2.783 -13.594 1.585 1.00 91.56 259 PHE A N 1
ATOM 1990 C CA . PHE A 1 259 ? -3.881 -13.265 0.696 1.00 91.56 259 PHE A CA 1
ATOM 1991 C C . PHE A 1 259 ? -3.353 -12.296 -0.375 1.00 91.56 259 PHE A C 1
ATOM 1993 O O . PHE A 1 259 ? -3.189 -11.094 -0.140 1.00 91.56 259 PHE A O 1
ATOM 2000 N N . LEU A 1 260 ? -3.027 -12.843 -1.549 1.00 92.62 260 LEU A N 1
ATOM 2001 C CA . LEU A 1 260 ? -2.346 -12.125 -2.628 1.00 92.62 260 LEU A CA 1
ATOM 2002 C C . LEU A 1 260 ? -3.344 -11.336 -3.491 1.00 92.62 260 LEU A C 1
ATOM 2004 O O . LEU A 1 260 ? -3.855 -11.833 -4.492 1.00 92.62 260 LEU A O 1
ATOM 2008 N N . ALA A 1 261 ? -3.642 -10.098 -3.092 1.00 94.50 261 ALA A N 1
ATOM 2009 C CA . ALA A 1 261 ? -4.505 -9.174 -3.840 1.00 94.50 261 ALA A CA 1
ATOM 2010 C C . ALA A 1 261 ? -3.754 -8.027 -4.553 1.00 94.50 261 ALA A C 1
ATOM 2012 O O . ALA A 1 261 ? -4.402 -7.165 -5.153 1.00 94.50 261 ALA A O 1
ATOM 2013 N N . ALA A 1 262 ? -2.416 -8.008 -4.512 1.00 94.62 262 ALA A N 1
ATOM 2014 C CA . ALA A 1 262 ? -1.603 -7.004 -5.196 1.00 94.62 262 ALA A CA 1
ATOM 2015 C C . ALA A 1 262 ? -1.476 -7.304 -6.701 1.00 94.62 262 ALA A C 1
ATOM 2017 O O . ALA A 1 262 ? -1.421 -8.464 -7.105 1.00 94.62 262 ALA A O 1
ATOM 2018 N N . ALA A 1 263 ? -1.397 -6.256 -7.523 1.00 95.56 263 ALA A N 1
ATOM 2019 C CA . ALA A 1 263 ? -1.079 -6.366 -8.945 1.00 95.56 263 ALA A CA 1
ATOM 2020 C C . ALA A 1 263 ? 0.446 -6.323 -9.114 1.00 95.56 263 ALA A C 1
ATOM 2022 O O . ALA A 1 263 ? 1.042 -5.250 -9.219 1.00 95.56 263 ALA A O 1
ATOM 2023 N N . VAL A 1 264 ? 1.071 -7.498 -9.064 1.00 94.31 264 VAL A N 1
ATOM 2024 C CA . VAL A 1 264 ? 2.528 -7.661 -9.164 1.00 94.31 264 VAL A CA 1
ATOM 2025 C C . VAL A 1 264 ? 2.947 -7.656 -10.631 1.00 94.31 264 VAL A C 1
ATOM 2027 O O . VAL A 1 264 ? 2.270 -8.237 -11.473 1.00 94.31 264 VAL A O 1
ATOM 2030 N N . SER A 1 265 ? 4.053 -6.988 -10.947 1.00 91.88 265 SER A N 1
ATOM 2031 C CA . SER A 1 265 ? 4.588 -6.928 -12.305 1.00 91.88 265 SER A CA 1
ATOM 2032 C C . SER A 1 265 ? 5.148 -8.282 -12.731 1.00 91.88 265 SER A C 1
ATOM 2034 O O . SER A 1 265 ? 5.997 -8.845 -12.046 1.00 91.88 265 SER A O 1
ATOM 2036 N N . ASP A 1 266 ? 4.722 -8.769 -13.896 1.00 87.62 266 ASP A N 1
ATOM 2037 C CA . ASP A 1 266 ? 5.178 -10.055 -14.444 1.00 87.62 266 ASP A CA 1
ATOM 2038 C C . ASP A 1 266 ? 6.647 -10.019 -14.888 1.00 87.62 266 ASP A C 1
ATOM 2040 O O . ASP A 1 266 ? 7.339 -11.037 -14.888 1.00 87.62 266 ASP A O 1
ATOM 2044 N N . PHE A 1 267 ? 7.131 -8.830 -15.257 1.00 86.31 267 PHE A N 1
ATOM 2045 C CA . PHE A 1 267 ? 8.474 -8.592 -15.772 1.00 86.31 267 PHE A CA 1
ATOM 2046 C C . PHE A 1 267 ? 9.188 -7.530 -14.950 1.00 86.31 267 PHE A C 1
ATOM 2048 O O . PHE A 1 267 ? 8.585 -6.530 -14.567 1.00 86.31 267 PHE A O 1
ATOM 2055 N N . TYR A 1 268 ? 10.498 -7.688 -14.775 1.00 87.62 268 TYR A N 1
ATOM 2056 C CA . TYR A 1 268 ? 11.352 -6.638 -14.229 1.00 87.62 268 TYR A CA 1
ATOM 2057 C C . TYR A 1 268 ? 12.732 -6.606 -14.894 1.00 87.62 268 TYR A C 1
ATOM 2059 O O . TYR A 1 268 ? 13.126 -7.530 -15.612 1.00 87.62 268 TYR A O 1
ATOM 2067 N N . ILE A 1 269 ? 13.461 -5.512 -14.661 1.00 85.50 269 ILE A N 1
ATOM 2068 C CA . ILE A 1 269 ? 14.858 -5.347 -15.075 1.00 85.50 269 ILE A CA 1
ATOM 2069 C C . ILE A 1 269 ? 15.743 -5.690 -13.871 1.00 85.50 269 ILE A C 1
ATOM 2071 O O . ILE A 1 269 ? 15.632 -5.010 -12.847 1.00 85.50 269 ILE A O 1
ATOM 2075 N N . PRO A 1 270 ? 16.620 -6.709 -13.953 1.00 87.88 270 PRO A N 1
ATOM 2076 C CA . PRO A 1 270 ? 17.555 -7.026 -12.878 1.00 87.88 270 PRO A CA 1
ATOM 2077 C C . PRO A 1 270 ? 18.378 -5.813 -12.460 1.00 87.88 270 PRO A C 1
ATOM 2079 O O . PRO A 1 270 ? 18.873 -5.066 -13.310 1.00 87.88 270 PRO A O 1
ATOM 2082 N N . TRP A 1 271 ? 18.558 -5.636 -11.152 1.00 85.00 271 TRP A N 1
ATOM 2083 C CA . TRP A 1 271 ? 19.196 -4.444 -10.601 1.00 85.00 271 TRP A CA 1
ATOM 2084 C C . TRP A 1 271 ? 20.601 -4.197 -11.171 1.00 85.00 271 TRP A C 1
ATOM 2086 O O . TRP A 1 271 ? 20.964 -3.055 -11.458 1.00 85.00 271 TRP A O 1
ATOM 2096 N N . GLU A 1 272 ? 21.393 -5.247 -11.395 1.00 86.44 272 GLU A N 1
ATOM 2097 C CA . GLU A 1 272 ? 22.740 -5.137 -11.969 1.00 86.44 272 GLU A CA 1
ATOM 2098 C C . GLU A 1 272 ? 22.735 -4.587 -13.392 1.00 86.44 272 GLU A C 1
ATOM 2100 O O . GLU A 1 272 ? 23.641 -3.843 -13.759 1.00 86.44 272 GLU A O 1
ATOM 2105 N N . SER A 1 273 ? 21.711 -4.939 -14.172 1.00 85.38 273 SER A N 1
ATOM 2106 C CA . SER A 1 273 ? 21.564 -4.534 -15.573 1.00 85.38 273 SER A CA 1
ATOM 2107 C C . SER A 1 273 ? 20.948 -3.146 -15.749 1.00 85.38 273 SER A C 1
ATOM 2109 O O . SER A 1 273 ? 20.926 -2.615 -16.855 1.00 85.38 273 SER A O 1
ATOM 2111 N N . MET A 1 274 ? 20.449 -2.550 -14.666 1.00 85.00 274 MET A N 1
ATOM 2112 C CA . MET A 1 274 ? 19.736 -1.283 -14.702 1.00 85.00 274 MET A CA 1
ATOM 2113 C C . MET A 1 274 ? 20.692 -0.096 -14.863 1.00 85.00 274 MET A C 1
ATOM 2115 O O . MET A 1 274 ? 21.683 0.031 -14.133 1.00 85.00 274 MET A O 1
ATOM 2119 N N . ASN A 1 275 ? 20.349 0.814 -15.779 1.00 87.31 275 ASN A N 1
ATOM 2120 C CA . ASN A 1 275 ? 21.068 2.072 -15.967 1.00 87.31 275 ASN A CA 1
ATOM 2121 C C . ASN A 1 275 ? 21.078 2.891 -14.670 1.00 87.31 275 ASN A C 1
ATOM 2123 O O . ASN A 1 275 ? 20.085 2.944 -13.946 1.00 87.31 275 ASN A O 1
ATOM 2127 N N . LEU A 1 276 ? 22.202 3.546 -14.362 1.00 87.06 276 LEU A N 1
ATOM 2128 C CA . LEU A 1 276 ? 22.307 4.353 -13.142 1.00 87.06 276 LEU A CA 1
ATOM 2129 C C . LEU A 1 276 ? 21.424 5.606 -13.212 1.00 87.06 276 LEU A C 1
ATOM 2131 O O . LEU A 1 276 ? 20.752 5.932 -12.238 1.00 87.06 276 LEU A O 1
ATOM 2135 N N . HIS A 1 277 ? 21.424 6.280 -14.362 1.00 91.12 277 HIS A N 1
ATOM 2136 C CA . HIS A 1 277 ? 20.762 7.563 -14.594 1.00 91.12 277 HIS A CA 1
ATOM 2137 C C . HIS A 1 277 ? 19.686 7.452 -15.674 1.00 91.12 277 HIS A C 1
ATOM 2139 O O . HIS A 1 277 ? 19.696 6.503 -16.458 1.00 91.12 277 HIS A O 1
ATOM 2145 N N . LYS A 1 278 ? 18.817 8.474 -15.742 1.00 89.25 278 LYS A N 1
ATOM 2146 C CA . LYS A 1 278 ? 17.762 8.641 -16.754 1.00 89.25 278 LYS A CA 1
ATOM 2147 C C . LYS A 1 278 ? 18.247 8.239 -18.149 1.00 89.25 278 LYS A C 1
ATOM 2149 O O . LYS A 1 278 ? 19.186 8.844 -18.681 1.00 89.25 278 LYS A O 1
ATOM 2154 N N . ILE A 1 279 ? 17.541 7.292 -18.763 1.00 83.81 279 ILE A N 1
ATOM 2155 C CA . ILE A 1 279 ? 17.811 6.866 -20.139 1.00 83.81 279 ILE A CA 1
ATOM 2156 C C . ILE A 1 279 ? 17.572 8.061 -21.072 1.00 83.81 279 ILE A C 1
ATOM 2158 O O . ILE A 1 279 ? 16.497 8.678 -21.049 1.00 83.81 279 ILE A O 1
ATOM 2162 N N . GLN A 1 280 ? 18.585 8.420 -21.860 1.00 82.62 280 GLN A N 1
ATOM 2163 C CA . GLN A 1 280 ? 18.507 9.571 -22.758 1.00 82.62 280 GLN A CA 1
ATOM 2164 C C . GLN A 1 280 ? 17.521 9.302 -23.892 1.00 82.62 280 GLN A C 1
ATOM 2166 O O . GLN A 1 280 ? 17.416 8.185 -24.392 1.00 82.62 280 GLN A O 1
ATOM 2171 N N . SER A 1 281 ? 16.778 10.335 -24.285 1.00 79.88 281 SER A N 1
ATOM 2172 C CA . SER A 1 281 ? 15.905 10.242 -25.4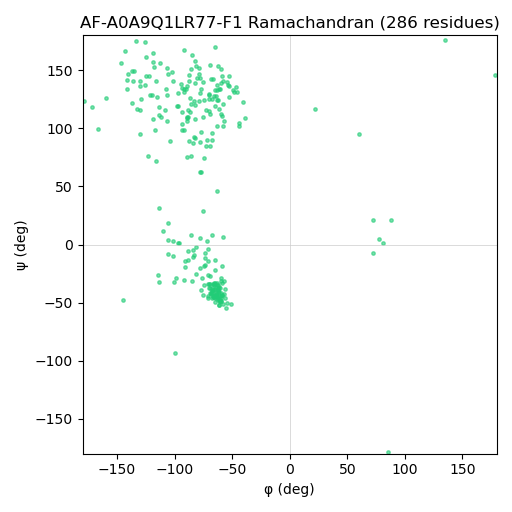51 1.00 79.88 281 SER A CA 1
ATOM 2173 C C . SER A 1 281 ? 16.772 10.177 -26.708 1.00 79.88 281 SER A C 1
ATOM 2175 O O . SER A 1 281 ? 17.591 11.065 -26.930 1.00 79.88 281 SER A O 1
ATOM 2177 N N . ALA A 1 282 ? 16.575 9.152 -27.531 1.00 74.62 282 ALA A N 1
ATOM 2178 C CA . ALA A 1 282 ? 17.189 9.024 -28.847 1.00 74.62 282 ALA A CA 1
ATOM 2179 C C . ALA A 1 282 ? 16.099 8.817 -29.905 1.00 74.62 282 ALA A C 1
ATOM 2181 O O . ALA A 1 282 ? 14.966 8.454 -29.586 1.00 74.62 282 ALA A O 1
ATOM 2182 N N . SER A 1 283 ? 16.428 9.060 -31.171 1.00 63.25 283 SER A N 1
ATOM 2183 C CA . SER A 1 283 ? 15.561 8.695 -32.290 1.00 63.25 283 SER A CA 1
ATOM 2184 C C . SER A 1 283 ? 15.520 7.169 -32.424 1.00 63.25 283 SER A C 1
ATOM 2186 O O . SER A 1 283 ? 16.533 6.565 -32.768 1.00 63.25 283 SER A O 1
ATOM 2188 N N . GLY A 1 284 ? 14.363 6.559 -32.155 1.00 67.38 284 GLY A N 1
ATOM 2189 C CA . GLY A 1 284 ? 14.161 5.108 -32.222 1.00 67.38 284 GLY A CA 1
ATOM 2190 C C . GLY A 1 284 ? 13.402 4.548 -31.012 1.00 67.38 284 GLY A C 1
ATOM 2191 O O . GLY A 1 284 ? 13.063 5.301 -30.096 1.00 67.38 284 GLY A O 1
ATOM 2192 N N . PRO A 1 285 ? 13.091 3.238 -31.007 1.00 67.25 285 PRO A N 1
ATOM 2193 C CA . PRO A 1 285 ? 12.531 2.565 -29.838 1.00 67.25 285 PRO A CA 1
ATOM 2194 C C . PRO A 1 285 ? 13.514 2.606 -28.659 1.00 67.25 285 PRO A C 1
ATOM 2196 O O . PRO A 1 285 ? 14.725 2.692 -28.849 1.00 67.25 285 PRO A O 1
ATOM 2199 N N . LEU A 1 286 ? 12.986 2.542 -27.433 1.00 65.06 286 LEU A N 1
ATOM 2200 C CA . LEU A 1 286 ? 13.809 2.433 -26.227 1.00 65.06 286 LEU A CA 1
ATOM 2201 C C . LEU A 1 286 ? 14.624 1.137 -26.277 1.00 65.06 286 LEU A C 1
ATOM 2203 O O . LEU A 1 286 ? 14.046 0.051 -26.246 1.00 65.06 286 LEU A O 1
ATOM 2207 N N . ASP A 1 287 ? 15.947 1.270 -26.323 1.00 59.91 287 ASP A N 1
ATOM 2208 C CA . ASP A 1 287 ? 16.879 0.150 -26.224 1.00 59.91 287 ASP A CA 1
ATOM 2209 C C . ASP A 1 287 ? 17.200 -0.094 -24.736 1.00 59.91 287 ASP A C 1
ATOM 2211 O O . ASP A 1 287 ? 17.696 0.805 -24.047 1.00 59.91 287 ASP A O 1
ATOM 2215 N N . MET A 1 288 ? 16.818 -1.267 -24.216 1.00 56.44 288 MET A N 1
ATOM 2216 C CA . MET A 1 288 ? 16.961 -1.678 -22.804 1.00 56.44 288 MET A CA 1
ATOM 2217 C C . MET A 1 288 ? 17.882 -2.902 -22.681 1.00 56.44 288 MET A C 1
ATOM 2219 O O . MET A 1 288 ? 17.581 -3.953 -23.281 1.00 56.44 288 MET A O 1
#

Organism: NCBI:txid402998

Radius of gyration: 24.66 Å; Cα contacts (8 Å, |Δi|>4): 323; chains: 1; bounding box: 57×70×77 Å

Foldseek 3Di:
DDDDDDPVVVVQVVVVVVVVVVVVVVVVVDDDDDDDDDPPDDDDDDDDDDDDDDDDDDDDDDPDPPPPDDDDPPCVVVDDDPVVPLWDFPDPDDDPDPPPQLPLDDDDPCLVVLLVLVVVLVVVLCPPPVDPDNAAEEEQEFFWAWFAQAQPGPDTDIQGGLRPVSLVVLVVCVVVRHQYEYEYEPPHDHRLCPPADPCNVVQQWDPDPHTDGDPVCVVSVVRSVVVVVVCVVVSRYHYHYDHHLSSVSNSVVSDDHYDYHYRYDRIHRRPVRHHHDDDDDDPDDDDD

Nearest PDB structures (foldseek):
  7edz-assembly1_D  TM=8.693E-01  e=1.061E-16  Homo sapiens
  6aim-assembly1_A  TM=8.543E-01  e=1.494E-15  Saccharomyces cerevisiae S288C
  6ai8-assembly1_A  TM=8.793E-01  e=4.941E-15  Saccharomyces cerevisiae S288C
  1p9o-assembly1_B  TM=8.579E-01  e=8.707E-15  Homo sapiens
  1p9o-assembly1_A  TM=7.954E-01  e=1.480E-13  Homo sapiens

Solvent-accessible surface area (backbone atoms only — not comparable to full-atom values): 18035 Å² total; per-residue (Å²): 141,82,88,82,81,79,80,64,72,62,58,56,54,52,49,54,51,50,51,51,49,53,52,50,63,51,54,78,62,75,68,84,85,79,86,83,81,83,85,77,90,80,79,89,80,91,81,82,91,77,90,78,82,90,77,90,80,83,93,76,97,69,92,71,84,72,81,88,61,87,72,80,72,85,60,89,75,71,82,67,98,60,83,84,56,75,60,46,66,72,69,89,78,82,62,101,55,86,68,72,80,76,65,64,50,82,76,63,95,56,44,71,56,52,53,49,54,51,50,53,44,50,51,59,36,68,67,46,74,88,49,99,52,82,47,46,66,38,32,33,25,17,9,26,18,29,37,56,62,18,73,53,59,78,50,64,50,72,31,84,43,62,11,54,70,23,16,54,50,48,50,50,40,47,74,75,57,31,27,36,37,39,38,30,22,72,94,36,50,46,52,61,46,81,86,54,64,97,53,48,80,71,69,33,40,41,79,80,95,56,87,39,67,26,79,91,37,40,66,59,52,49,48,24,54,49,55,47,50,50,35,41,75,72,59,35,39,45,82,45,77,32,47,37,48,65,50,43,53,57,57,53,72,76,59,91,43,80,45,86,54,42,33,69,57,61,58,40,63,53,53,86,79,39,42,62,52,68,83,76,92,65,96,68,81,90,85,126